Protein AF-A0A9D7MRS5-F1 (afdb_monomer_lite)

Secondary structure (DSSP, 8-state):
-HHHHHHHHHHHHHHHHHHHHHHHHIIIIIHHHHHHHHHHHHHHHHHHHHHHHHHT--HHHHHHHHHHHTT-HHHHHHHHHHHHHS---HHHHHHHHHHHHHHHHHHHHHHHHHHHHHHHHHHHHHH-S-HHHHHHHHHHHTT----TT----S--S------------TTS-----------S---SSS--

Structure (mmCIF, N/CA/C/O backbone):
data_AF-A0A9D7MRS5-F1
#
_entry.id   AF-A0A9D7MRS5-F1
#
loop_
_atom_site.group_PDB
_atom_site.id
_atom_site.type_symbol
_atom_site.label_atom_id
_atom_site.label_alt_id
_atom_site.label_comp_id
_atom_site.label_asym_id
_atom_site.label_entity_id
_atom_site.label_seq_id
_atom_site.pdbx_PDB_ins_code
_atom_site.Cartn_x
_atom_site.Cartn_y
_atom_site.Cartn_z
_atom_site.occupancy
_atom_site.B_iso_or_equiv
_atom_site.auth_seq_id
_atom_site.auth_comp_id
_atom_site.auth_asym_id
_atom_site.auth_atom_id
_atom_site.pdbx_PDB_model_num
ATOM 1 N N . MET A 1 1 ? -5.912 20.196 13.435 1.00 63.03 1 MET A N 1
ATOM 2 C CA . MET A 1 1 ? -5.992 21.029 12.211 1.00 63.03 1 MET A CA 1
ATOM 3 C C . MET A 1 1 ? -4.722 20.954 11.351 1.00 63.03 1 MET A C 1
ATOM 5 O O . MET A 1 1 ? -4.838 20.713 10.159 1.00 63.03 1 MET A O 1
ATOM 9 N N . MET A 1 2 ? -3.518 21.061 11.933 1.00 76.81 2 MET A N 1
ATOM 10 C CA . MET A 1 2 ? -2.248 21.118 11.178 1.00 76.81 2 MET A CA 1
ATOM 11 C C . MET A 1 2 ? -1.945 19.891 10.295 1.00 76.81 2 MET A C 1
ATOM 13 O O . MET A 1 2 ? -1.422 20.045 9.197 1.00 76.81 2 MET A O 1
ATOM 17 N N . LYS A 1 3 ? -2.338 18.682 10.722 1.00 72.50 3 LYS A N 1
ATOM 18 C CA . LYS A 1 3 ? -2.083 17.430 9.980 1.00 72.50 3 LYS A CA 1
ATOM 19 C C . LYS A 1 3 ? -2.710 17.420 8.572 1.00 72.50 3 LYS A C 1
ATOM 21 O O . LYS A 1 3 ? -2.087 16.944 7.633 1.00 72.50 3 LYS A O 1
ATOM 26 N N . TRP A 1 4 ? -3.890 18.024 8.421 1.00 79.56 4 TRP A N 1
ATOM 27 C CA . TRP A 1 4 ? -4.606 18.148 7.144 1.00 79.56 4 TRP A CA 1
ATOM 28 C C . TRP A 1 4 ? -3.956 19.156 6.206 1.00 79.56 4 TRP A C 1
ATOM 30 O O . TRP A 1 4 ? -3.761 18.873 5.033 1.00 79.56 4 TRP A O 1
ATOM 40 N N . ILE A 1 5 ? -3.558 20.310 6.741 1.00 85.75 5 ILE A N 1
ATOM 41 C CA . ILE A 1 5 ? -2.882 21.365 5.978 1.00 85.75 5 ILE A CA 1
ATOM 42 C C . ILE A 1 5 ? -1.531 20.874 5.452 1.00 85.75 5 ILE A C 1
ATOM 44 O O . ILE A 1 5 ? -1.219 21.089 4.285 1.00 85.75 5 ILE A O 1
ATOM 48 N N . LEU A 1 6 ? -0.760 20.159 6.278 1.00 84.44 6 LEU A N 1
ATOM 49 C CA . LEU A 1 6 ? 0.510 19.567 5.856 1.00 84.44 6 LEU A CA 1
ATOM 50 C C . LEU A 1 6 ? 0.313 18.480 4.794 1.00 84.44 6 LEU A C 1
ATOM 52 O O . LEU A 1 6 ? 1.068 18.439 3.827 1.00 84.44 6 LEU A O 1
ATOM 56 N N . PHE A 1 7 ? -0.718 17.642 4.933 1.00 81.62 7 PHE A N 1
ATOM 57 C CA . PHE A 1 7 ? -1.048 16.636 3.925 1.00 81.62 7 PHE A CA 1
ATOM 58 C C . PHE A 1 7 ? -1.472 17.268 2.591 1.00 81.62 7 PHE A C 1
ATOM 60 O O . PHE A 1 7 ? -1.001 16.841 1.539 1.00 81.62 7 PHE A O 1
ATOM 67 N N . TYR A 1 8 ? -2.291 18.324 2.615 1.00 85.12 8 TYR A N 1
ATOM 68 C CA . TYR A 1 8 ? -2.681 19.046 1.402 1.00 85.12 8 TYR A CA 1
ATOM 69 C C . TYR A 1 8 ? -1.510 19.791 0.756 1.00 85.12 8 TYR A C 1
ATOM 71 O O . TYR A 1 8 ? -1.372 19.739 -0.462 1.00 85.12 8 TYR A O 1
ATOM 79 N N . LEU A 1 9 ? -0.633 20.425 1.543 1.00 87.94 9 LEU A N 1
ATOM 80 C CA . LEU A 1 9 ? 0.581 21.065 1.028 1.00 87.94 9 LEU A CA 1
ATOM 81 C C . LEU A 1 9 ? 1.526 20.034 0.392 1.00 87.94 9 LEU A C 1
ATOM 83 O O . LEU A 1 9 ? 2.089 20.284 -0.671 1.00 87.94 9 LEU A O 1
ATOM 87 N N . PHE A 1 10 ? 1.661 18.859 1.010 1.00 85.38 10 PHE A N 1
ATOM 88 C CA . PHE A 1 10 ? 2.422 17.735 0.470 1.00 85.38 10 PHE A CA 1
ATOM 89 C C . PHE A 1 10 ? 1.832 17.221 -0.851 1.00 85.38 10 PHE A C 1
ATOM 91 O O . PHE A 1 10 ? 2.557 17.105 -1.840 1.00 85.38 10 PHE A O 1
ATOM 98 N N . LEU A 1 11 ? 0.518 16.978 -0.899 1.00 86.25 11 LEU A N 1
ATOM 99 C CA . LEU A 1 11 ? -0.174 16.534 -2.110 1.00 86.25 11 LEU A CA 1
ATOM 100 C C . LEU A 1 11 ? -0.056 17.573 -3.239 1.00 86.25 11 LEU A C 1
ATOM 102 O O . LEU A 1 11 ? 0.195 17.217 -4.389 1.00 86.25 11 LEU A O 1
ATOM 106 N N . PHE A 1 12 ? -0.163 18.860 -2.901 1.00 87.50 12 PHE A N 1
ATOM 107 C CA . PHE A 1 12 ? 0.017 19.975 -3.829 1.00 87.50 12 PHE A CA 1
ATOM 108 C C . PHE A 1 12 ? 1.447 20.052 -4.380 1.00 87.50 12 PHE A C 1
ATOM 110 O O . PHE A 1 12 ? 1.638 20.184 -5.590 1.00 87.50 12 PHE A O 1
ATOM 117 N N . ALA A 1 13 ? 2.459 19.914 -3.519 1.00 88.06 13 ALA A N 1
ATOM 118 C CA . ALA A 1 13 ? 3.863 19.925 -3.923 1.00 88.06 13 ALA A CA 1
ATOM 119 C C . ALA A 1 13 ? 4.207 18.758 -4.867 1.00 88.06 13 ALA A C 1
ATOM 121 O O . ALA A 1 13 ? 4.917 18.956 -5.857 1.00 88.06 13 ALA A O 1
ATOM 122 N N . ILE A 1 14 ? 3.673 17.558 -4.605 1.00 85.12 14 ILE A N 1
ATOM 123 C CA . ILE A 1 14 ? 3.803 16.406 -5.511 1.00 85.12 14 ILE A CA 1
ATOM 124 C C . ILE A 1 14 ? 3.110 16.694 -6.845 1.00 85.12 14 ILE A C 1
ATOM 126 O O . ILE A 1 14 ? 3.708 16.478 -7.898 1.00 85.12 14 ILE A O 1
ATOM 130 N N . GLY A 1 15 ? 1.887 17.235 -6.814 1.00 83.56 15 GLY A N 1
ATOM 131 C CA . GLY A 1 15 ? 1.123 17.577 -8.016 1.00 83.56 15 GLY A CA 1
ATOM 132 C C . GLY A 1 15 ? 1.855 18.558 -8.936 1.00 83.56 15 GLY A C 1
ATOM 133 O O . GLY A 1 15 ? 1.909 18.343 -10.145 1.00 83.56 15 GLY A O 1
ATOM 134 N N . PHE A 1 16 ? 2.498 19.584 -8.374 1.00 84.81 16 PHE A N 1
ATOM 135 C CA . PHE A 1 16 ? 3.282 20.547 -9.153 1.00 84.81 16 PHE A CA 1
ATOM 136 C C . PHE A 1 16 ? 4.531 19.928 -9.791 1.00 84.81 16 PHE A C 1
ATOM 138 O O . PHE A 1 16 ? 4.829 20.211 -10.951 1.00 84.81 16 PHE A O 1
ATOM 145 N N . LYS A 1 17 ? 5.257 19.065 -9.065 1.00 80.50 17 LYS A N 1
ATOM 146 C CA . LYS A 1 17 ? 6.454 18.397 -9.603 1.00 80.50 17 LYS A CA 1
ATOM 147 C C . LYS A 1 17 ? 6.124 17.354 -10.664 1.00 80.50 17 LYS A C 1
ATOM 149 O O . LYS A 1 17 ? 6.841 17.248 -11.654 1.00 80.50 17 LYS A O 1
ATOM 154 N N . CYS A 1 18 ? 5.044 16.603 -10.478 1.00 77.56 18 CYS A N 1
ATOM 155 C CA . CYS A 1 18 ? 4.626 15.573 -11.422 1.00 77.56 18 CYS A CA 1
ATOM 156 C C . CYS A 1 18 ? 3.833 16.134 -12.615 1.00 77.56 18 CYS A C 1
ATOM 158 O O . CYS A 1 18 ? 3.748 15.458 -13.634 1.00 77.56 18 CYS A O 1
ATOM 160 N N . GLY A 1 19 ? 3.291 17.355 -12.530 1.00 78.50 19 GLY A N 1
ATOM 161 C CA . GLY A 1 19 ? 2.403 17.966 -13.530 1.00 78.50 19 GLY A CA 1
ATOM 162 C C . GLY A 1 19 ? 2.899 17.927 -14.985 1.00 78.50 19 GLY A C 1
ATOM 163 O O . GLY A 1 19 ? 2.257 17.283 -15.817 1.00 78.50 19 GLY A O 1
ATOM 164 N N . PRO A 1 20 ? 4.030 18.568 -15.335 1.00 80.94 20 PRO A N 1
ATOM 165 C CA . PRO A 1 20 ? 4.489 18.627 -16.727 1.00 80.94 20 PRO A CA 1
ATOM 166 C C . PRO A 1 20 ? 4.868 17.247 -17.289 1.00 80.94 20 PRO A C 1
ATOM 168 O O . PRO A 1 20 ? 4.598 16.954 -18.453 1.00 80.94 20 PRO A O 1
ATOM 171 N N . GLN A 1 21 ? 5.427 16.368 -16.454 1.00 76.50 21 GLN A N 1
ATOM 172 C CA . GLN A 1 21 ? 5.839 15.019 -16.846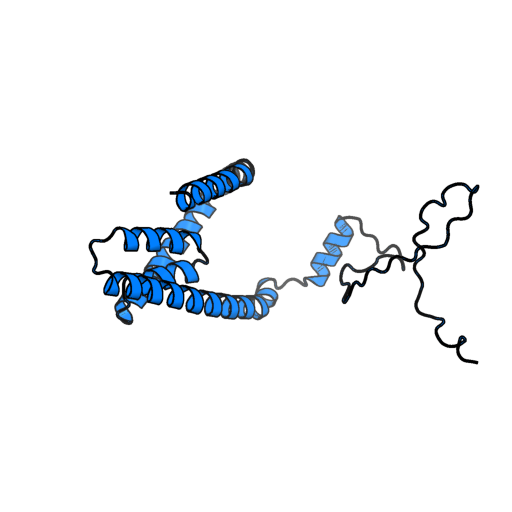 1.00 76.50 21 GLN A CA 1
ATOM 173 C C . GLN A 1 21 ? 4.635 14.072 -17.006 1.00 76.50 21 GLN A C 1
ATOM 175 O O . GLN A 1 21 ? 4.607 13.251 -17.922 1.00 76.50 21 GLN A O 1
ATOM 180 N N . PHE A 1 22 ? 3.597 14.248 -16.182 1.00 76.44 22 PHE A N 1
ATOM 181 C CA . PHE A 1 22 ? 2.315 13.556 -16.297 1.00 76.44 22 PHE A CA 1
ATOM 182 C C . PHE A 1 22 ? 1.566 13.949 -17.574 1.00 76.44 22 PHE A C 1
ATOM 184 O O . PHE A 1 22 ? 1.137 13.072 -18.316 1.00 76.44 22 PHE A O 1
ATOM 191 N N . VAL A 1 23 ? 1.447 15.249 -17.876 1.00 78.69 23 VAL A N 1
ATOM 192 C CA . VAL A 1 23 ? 0.747 15.733 -19.083 1.00 78.69 23 VAL A CA 1
ATOM 193 C C . VAL A 1 23 ? 1.458 15.273 -20.358 1.00 78.69 23 VAL A C 1
ATOM 195 O O . VAL A 1 23 ? 0.806 14.862 -21.319 1.00 78.69 23 VAL A O 1
ATOM 198 N N . HIS A 1 24 ? 2.793 15.281 -20.358 1.00 78.56 24 HIS A N 1
ATOM 199 C CA . HIS A 1 24 ? 3.578 14.747 -21.466 1.00 78.56 24 HIS A CA 1
ATOM 200 C C . HIS A 1 24 ? 3.354 13.234 -21.655 1.00 78.56 24 HIS A C 1
ATOM 202 O O . HIS A 1 24 ? 3.107 12.782 -22.774 1.00 78.56 24 HIS A O 1
ATOM 208 N N . GLY A 1 25 ? 3.349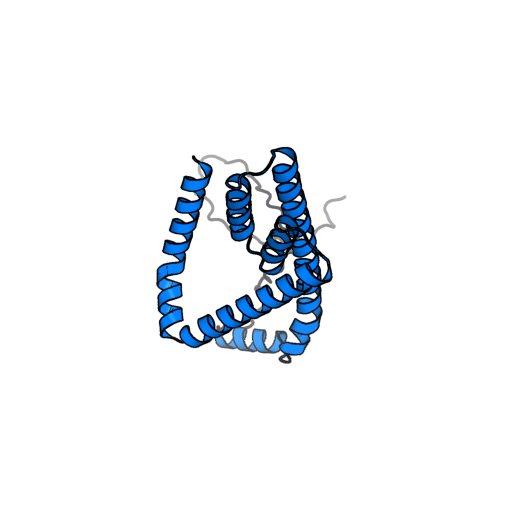 12.457 -20.564 1.00 75.19 25 GLY A N 1
ATOM 209 C CA . GLY A 1 25 ? 3.033 11.023 -20.593 1.00 75.19 25 GLY A CA 1
ATOM 210 C C . GLY A 1 25 ? 1.597 10.729 -21.044 1.00 75.19 25 GLY A C 1
ATOM 211 O O . GLY A 1 25 ? 1.363 9.791 -21.811 1.00 75.19 25 GLY A O 1
ATOM 212 N N . LEU A 1 26 ? 0.642 11.582 -20.652 1.00 76.50 26 LEU A N 1
ATOM 213 C CA . LEU A 1 26 ? -0.763 11.47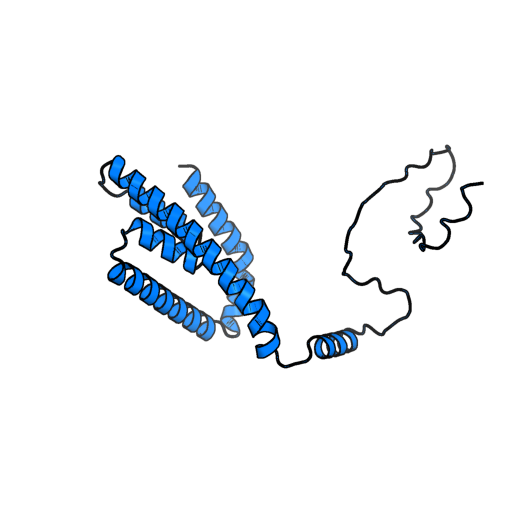3 -21.038 1.00 76.50 26 LEU A CA 1
ATOM 214 C C . LEU A 1 26 ? -0.953 11.586 -22.557 1.00 76.50 26 LEU A C 1
ATOM 216 O O . LEU A 1 26 ? -1.721 10.819 -23.134 1.00 76.50 26 LEU A O 1
ATOM 220 N N . ARG A 1 27 ? -0.203 12.493 -23.201 1.00 74.06 27 ARG A N 1
ATOM 221 C CA . ARG A 1 27 ? -0.262 12.755 -24.650 1.00 74.06 27 ARG A CA 1
ATOM 222 C C . ARG A 1 27 ? 0.357 11.657 -25.517 1.00 74.06 27 ARG A C 1
ATOM 224 O O . ARG A 1 27 ? -0.028 11.543 -26.674 1.00 74.06 27 ARG A O 1
ATOM 231 N N . SER A 1 28 ? 1.323 10.903 -24.990 1.00 72.00 28 SER A N 1
ATOM 232 C CA . SER A 1 28 ? 2.091 9.914 -25.762 1.00 72.00 28 SER A CA 1
ATOM 233 C C . SER A 1 28 ? 1.463 8.514 -25.730 1.00 72.00 28 SER A C 1
ATOM 235 O O . SER A 1 28 ? 1.375 7.855 -26.761 1.00 72.00 28 SER A O 1
ATOM 237 N N . SER A 1 29 ? 0.986 8.048 -24.567 1.00 72.56 29 SER A N 1
ATOM 238 C CA . SER A 1 29 ? 0.343 6.722 -24.412 1.00 72.56 29 SER A CA 1
ATOM 239 C C . SER A 1 29 ? -0.506 6.588 -23.133 1.00 72.56 29 SER A C 1
ATOM 241 O O . SER A 1 29 ? -0.852 5.483 -22.711 1.00 72.56 29 SER A O 1
ATOM 243 N N . GLY A 1 30 ? -0.863 7.695 -22.474 1.00 75.81 30 GLY A N 1
ATOM 244 C CA . GLY A 1 30 ? -1.412 7.623 -21.118 1.00 75.81 30 GLY A CA 1
ATOM 245 C C . GLY A 1 30 ? -2.829 7.068 -21.008 1.00 75.81 30 GLY A C 1
ATOM 246 O O . GLY A 1 30 ? -3.168 6.541 -19.956 1.00 75.81 30 GLY A O 1
ATOM 247 N N . ALA A 1 31 ? -3.648 7.115 -22.064 1.00 79.94 31 ALA A N 1
ATOM 248 C CA . ALA A 1 31 ? -5.010 6.573 -22.013 1.00 79.94 31 ALA A CA 1
ATOM 249 C C . ALA A 1 31 ? -5.021 5.058 -21.724 1.00 79.94 31 ALA A C 1
ATOM 251 O O . ALA A 1 31 ? -5.746 4.598 -20.842 1.00 79.94 31 ALA A O 1
ATOM 252 N N . VAL A 1 32 ? -4.160 4.292 -22.404 1.00 83.94 32 VAL A N 1
ATOM 253 C CA . VAL A 1 32 ? -4.018 2.843 -22.176 1.00 83.94 32 VAL A CA 1
ATOM 254 C C . VAL A 1 32 ? -3.401 2.569 -20.802 1.00 83.94 32 VAL A C 1
ATOM 256 O O . VAL A 1 32 ? -3.846 1.670 -20.092 1.00 83.94 32 VAL A O 1
ATOM 259 N N . GLN A 1 33 ? -2.425 3.376 -20.380 1.00 83.88 33 GLN A N 1
ATOM 260 C CA . GLN A 1 33 ? -1.751 3.201 -19.092 1.00 83.88 33 GLN A CA 1
ATOM 261 C C . GLN A 1 33 ? -2.653 3.510 -17.888 1.00 83.88 33 GLN A C 1
ATOM 263 O O . GLN A 1 33 ? -2.620 2.795 -16.883 1.00 83.88 33 GLN A O 1
ATOM 268 N N . ILE A 1 34 ? -3.504 4.533 -17.997 1.00 86.56 34 ILE A N 1
ATOM 269 C CA . ILE A 1 34 ? -4.549 4.822 -17.010 1.00 86.56 34 ILE A CA 1
ATOM 270 C C . ILE A 1 34 ? -5.571 3.690 -16.995 1.00 86.56 34 ILE A C 1
ATOM 272 O O . ILE A 1 34 ? -5.895 3.201 -15.917 1.00 86.56 34 ILE A O 1
ATOM 276 N N . GLY A 1 35 ? -6.028 3.227 -18.164 1.00 87.88 35 GLY A N 1
ATOM 277 C CA . GLY A 1 35 ? -6.957 2.099 -18.261 1.00 87.88 35 GLY A CA 1
ATOM 278 C C . GLY A 1 35 ? -6.431 0.849 -17.551 1.00 87.88 35 GLY A C 1
ATOM 279 O O . GLY A 1 35 ? -7.123 0.280 -16.709 1.00 87.88 35 GLY A O 1
ATOM 280 N N . LEU A 1 36 ? -5.174 0.475 -17.804 1.00 88.94 36 LEU A N 1
ATOM 281 C CA . LEU A 1 36 ? -4.530 -0.665 -17.147 1.00 88.94 36 LEU A CA 1
ATOM 282 C C . LEU A 1 36 ? -4.414 -0.469 -15.630 1.00 88.94 36 LEU A C 1
ATOM 284 O O . LEU A 1 36 ? -4.645 -1.404 -14.868 1.00 88.94 36 LEU A O 1
ATOM 288 N N . THR A 1 37 ? -4.091 0.748 -15.189 1.00 88.94 37 THR A N 1
ATOM 289 C CA . THR A 1 37 ? -3.969 1.074 -13.763 1.00 88.94 37 THR A CA 1
ATOM 290 C C . THR A 1 37 ? -5.319 0.964 -13.061 1.00 88.94 37 THR A C 1
ATOM 292 O O . THR A 1 37 ? -5.394 0.392 -11.977 1.00 88.94 37 THR A O 1
ATOM 295 N N . VAL A 1 38 ? -6.397 1.451 -13.682 1.00 90.88 38 VAL A N 1
ATOM 296 C CA . VAL A 1 38 ? -7.757 1.316 -13.144 1.00 90.88 38 VAL A CA 1
ATOM 297 C C . VAL A 1 38 ? -8.152 -0.156 -13.052 1.00 90.88 38 VAL A C 1
ATOM 299 O O . VAL A 1 38 ? -8.631 -0.584 -12.007 1.00 90.88 38 VAL A O 1
ATOM 302 N N . VAL A 1 39 ? -7.898 -0.952 -14.096 1.00 92.81 39 VAL A N 1
ATOM 303 C CA . VAL A 1 39 ? -8.173 -2.398 -14.073 1.00 92.81 39 VAL A CA 1
ATOM 304 C C . VAL A 1 39 ? -7.386 -3.083 -12.956 1.00 92.81 39 VAL A C 1
ATOM 306 O O . VAL A 1 39 ? -7.973 -3.824 -12.172 1.00 92.81 39 VAL A O 1
ATOM 309 N N . PHE A 1 40 ? -6.088 -2.799 -12.823 1.00 91.94 40 PHE A N 1
ATOM 310 C CA . PHE A 1 40 ? -5.263 -3.333 -11.738 1.00 91.94 40 PHE A CA 1
ATOM 311 C C . PHE A 1 40 ? -5.822 -2.961 -10.363 1.00 91.94 40 PHE A C 1
ATOM 313 O O . PHE A 1 40 ? -5.922 -3.815 -9.487 1.00 91.94 40 PHE A O 1
ATOM 320 N N . PHE A 1 41 ? -6.242 -1.709 -10.185 1.00 91.06 41 PHE A N 1
ATOM 321 C CA . PHE A 1 41 ? -6.809 -1.228 -8.931 1.00 91.06 41 PHE A CA 1
ATOM 322 C C . PHE A 1 41 ? -8.125 -1.933 -8.588 1.00 91.06 41 PHE A C 1
ATOM 324 O O . PHE A 1 41 ? -8.326 -2.339 -7.447 1.00 91.06 41 PHE A O 1
ATOM 331 N N . VAL A 1 42 ? -9.000 -2.133 -9.579 1.00 92.94 42 VAL A N 1
ATOM 332 C CA . VAL A 1 42 ? -10.264 -2.867 -9.418 1.00 92.94 42 VAL A CA 1
ATOM 333 C C . VAL A 1 42 ? -10.006 -4.332 -9.080 1.00 92.94 42 VAL A C 1
ATOM 335 O O . VAL A 1 42 ? -10.638 -4.862 -8.171 1.00 92.94 42 VAL A O 1
ATOM 338 N N . VAL A 1 43 ? -9.059 -4.984 -9.759 1.00 93.44 43 VAL A N 1
ATOM 339 C CA . VAL A 1 43 ? -8.684 -6.377 -9.472 1.00 93.44 43 VAL A CA 1
ATOM 340 C C . VAL A 1 43 ? -8.089 -6.494 -8.070 1.00 93.44 43 VAL A C 1
ATOM 342 O O . VAL A 1 43 ? -8.503 -7.361 -7.307 1.00 93.44 43 VAL A O 1
ATOM 345 N N . ALA A 1 44 ? -7.174 -5.601 -7.693 1.00 89.75 44 ALA A N 1
ATOM 346 C CA . ALA A 1 44 ? -6.592 -5.576 -6.356 1.00 89.75 44 ALA A CA 1
ATOM 347 C C . ALA A 1 44 ? -7.668 -5.363 -5.280 1.00 89.75 44 ALA A C 1
ATOM 349 O O . ALA A 1 44 ? -7.692 -6.085 -4.284 1.00 89.75 44 ALA A O 1
ATOM 350 N N . LEU A 1 45 ? -8.600 -4.430 -5.501 1.00 90.25 45 LEU A N 1
ATOM 351 C CA . LEU A 1 45 ? -9.727 -4.200 -4.601 1.00 90.25 45 LEU A CA 1
ATOM 352 C C . LEU A 1 45 ? -10.627 -5.436 -4.500 1.00 90.25 45 LEU A C 1
ATOM 354 O O . LEU A 1 45 ? -11.001 -5.817 -3.396 1.00 90.25 45 LEU A O 1
ATOM 358 N N . ALA A 1 46 ? -10.940 -6.087 -5.622 1.00 91.62 46 ALA A N 1
ATOM 359 C CA . ALA A 1 46 ? -11.750 -7.300 -5.647 1.00 91.62 46 ALA A CA 1
ATOM 360 C C . ALA A 1 46 ? -11.080 -8.451 -4.884 1.00 91.62 46 ALA A C 1
ATOM 362 O O . ALA A 1 46 ? -11.742 -9.133 -4.107 1.00 91.62 46 ALA A O 1
ATOM 363 N N . VAL A 1 47 ? -9.767 -8.639 -5.048 1.00 90.75 47 VAL A N 1
ATOM 364 C CA . VAL A 1 47 ? -8.996 -9.654 -4.315 1.00 90.75 47 VAL A CA 1
ATOM 365 C C . VAL A 1 47 ? -8.999 -9.361 -2.817 1.00 90.75 47 VAL A C 1
ATOM 367 O O . VAL A 1 47 ? -9.286 -10.252 -2.023 1.00 90.75 47 VAL A O 1
ATOM 370 N N . VAL A 1 48 ? -8.732 -8.116 -2.414 1.00 89.38 48 VAL A N 1
ATOM 371 C CA . VAL A 1 48 ? -8.753 -7.734 -0.994 1.00 89.38 48 VAL A CA 1
ATOM 372 C C . VAL A 1 48 ? -10.153 -7.884 -0.406 1.00 89.38 48 VAL A C 1
ATOM 374 O O . VAL A 1 48 ? -10.289 -8.384 0.707 1.00 89.38 48 VAL A O 1
ATOM 377 N N . TYR A 1 49 ? -11.193 -7.513 -1.152 1.00 87.75 49 TYR A N 1
ATOM 378 C CA . TYR A 1 49 ? -12.581 -7.682 -0.737 1.00 87.75 49 TYR A CA 1
ATOM 379 C C . TYR A 1 49 ? -12.949 -9.161 -0.570 1.00 87.75 49 TYR A C 1
ATOM 381 O O . TYR A 1 49 ? -13.505 -9.538 0.458 1.00 87.75 49 TYR A O 1
ATOM 389 N N . LEU A 1 50 ? -12.579 -10.018 -1.526 1.00 89.06 50 LEU A N 1
ATOM 390 C CA . LEU A 1 50 ? -12.773 -11.465 -1.423 1.00 89.06 50 LEU A CA 1
ATOM 391 C C . LEU A 1 50 ? -12.052 -12.040 -0.204 1.00 89.06 50 LEU A C 1
ATOM 393 O O . LEU A 1 50 ? -12.654 -12.792 0.556 1.00 89.06 50 LEU A O 1
ATOM 397 N N . CYS A 1 51 ? -10.799 -11.649 0.031 1.00 85.69 51 CYS A N 1
ATOM 398 C CA . CYS A 1 51 ? -10.068 -12.041 1.234 1.00 85.69 51 CYS A CA 1
ATOM 399 C C . CYS A 1 51 ? -10.776 -11.553 2.505 1.00 85.69 51 CYS A C 1
ATOM 401 O O . CYS A 1 51 ? -10.930 -12.321 3.448 1.00 85.69 51 CYS A O 1
ATOM 403 N N . ALA A 1 52 ? -11.257 -10.311 2.536 1.00 85.88 52 ALA A N 1
ATOM 404 C CA . ALA A 1 52 ? -11.963 -9.777 3.695 1.00 85.88 52 ALA A CA 1
ATOM 405 C C . ALA A 1 52 ? -13.254 -10.553 3.997 1.00 85.88 52 ALA A C 1
ATOM 407 O O . ALA A 1 52 ? -13.523 -10.848 5.158 1.00 85.88 52 ALA A O 1
ATOM 408 N N . VAL A 1 53 ? -14.012 -10.938 2.967 1.00 84.69 53 VAL A N 1
ATOM 409 C CA . VAL A 1 53 ? -15.239 -11.733 3.122 1.00 84.69 53 VAL A CA 1
ATOM 410 C C . VAL A 1 53 ? -14.928 -13.174 3.537 1.00 84.69 53 VAL A C 1
ATOM 412 O O . VAL A 1 53 ? -15.578 -13.694 4.438 1.00 84.69 53 VAL A O 1
ATOM 415 N N . LEU A 1 54 ? -13.926 -13.815 2.926 1.00 86.19 54 LEU A N 1
ATOM 416 C CA . LEU A 1 54 ? -13.556 -15.205 3.226 1.00 86.19 54 LEU A CA 1
ATOM 417 C C . LEU A 1 54 ? -12.979 -15.376 4.637 1.00 86.19 54 LEU A C 1
ATOM 419 O O . LEU A 1 54 ? -13.255 -16.380 5.289 1.00 86.19 54 LEU A O 1
ATOM 423 N N . PHE A 1 55 ? -12.187 -14.410 5.106 1.00 84.38 55 PHE A N 1
ATOM 424 C CA . PHE A 1 55 ? -11.554 -14.447 6.428 1.00 84.38 55 PHE A CA 1
ATOM 425 C C . PHE A 1 55 ? -12.347 -13.702 7.514 1.00 84.38 55 PHE A C 1
ATOM 427 O O . PHE A 1 55 ? -11.951 -13.734 8.677 1.00 84.38 55 PHE A O 1
ATOM 434 N N . GLY A 1 56 ? -13.460 -13.047 7.163 1.00 82.69 56 GLY A N 1
ATOM 435 C CA . GLY A 1 56 ? -14.294 -12.299 8.108 1.00 82.69 56 GLY A CA 1
ATOM 436 C C . GLY A 1 56 ? -13.586 -11.088 8.728 1.00 82.69 56 GLY A C 1
ATOM 437 O O . GLY A 1 56 ? -13.744 -10.830 9.920 1.00 82.69 56 GLY A O 1
ATOM 438 N N . PHE A 1 57 ? -12.770 -10.368 7.953 1.00 84.88 57 PHE A N 1
ATOM 439 C CA . PHE A 1 57 ? -11.988 -9.240 8.464 1.00 84.88 57 PHE A CA 1
ATOM 440 C C . PHE A 1 57 ? -12.847 -8.019 8.807 1.00 84.88 57 PHE A C 1
ATOM 442 O O . PHE A 1 57 ? -13.787 -7.671 8.092 1.00 84.88 57 PHE A O 1
ATOM 449 N N . ASP A 1 58 ? -12.466 -7.325 9.884 1.00 84.81 58 ASP A N 1
ATOM 450 C CA . ASP A 1 58 ? -13.056 -6.039 10.250 1.00 84.81 58 ASP A CA 1
ATOM 451 C C . ASP A 1 58 ? -12.672 -4.934 9.245 1.00 84.81 58 ASP A C 1
ATOM 453 O O . ASP A 1 58 ? -11.679 -5.038 8.515 1.00 84.81 58 ASP A O 1
ATOM 457 N N . ALA A 1 59 ? -13.455 -3.851 9.214 1.00 82.50 59 ALA A N 1
ATOM 458 C CA . ALA A 1 59 ? -13.260 -2.745 8.274 1.00 82.50 59 ALA A CA 1
ATOM 459 C C . ALA A 1 59 ? -11.869 -2.083 8.379 1.00 82.50 59 ALA A C 1
ATOM 461 O O . ALA A 1 59 ? -11.310 -1.659 7.367 1.00 82.50 59 ALA A O 1
ATOM 462 N N . GLY A 1 60 ? -11.290 -2.023 9.579 1.00 84.56 60 GLY A N 1
ATOM 463 C CA . GLY A 1 60 ? -9.933 -1.551 9.836 1.00 84.56 60 GLY A CA 1
ATOM 464 C C . GLY A 1 60 ? -8.876 -2.501 9.278 1.00 84.56 60 GLY A C 1
ATOM 465 O O . GLY A 1 60 ? -8.011 -2.064 8.520 1.00 84.56 60 GLY A O 1
ATOM 466 N N . THR A 1 61 ? -8.969 -3.802 9.567 1.00 87.81 61 THR A N 1
ATOM 467 C CA . THR A 1 61 ? -8.055 -4.815 9.000 1.00 87.81 61 THR A CA 1
ATOM 468 C C . THR A 1 61 ? -8.092 -4.814 7.468 1.00 87.81 61 THR A C 1
ATOM 470 O O . THR A 1 61 ? -7.041 -4.802 6.825 1.00 87.81 61 THR A O 1
ATOM 473 N N . GLY A 1 62 ? -9.286 -4.752 6.868 1.00 89.06 62 GLY A N 1
ATOM 474 C CA . GLY A 1 62 ? -9.457 -4.685 5.413 1.00 89.06 62 GLY A CA 1
ATOM 475 C C . GLY A 1 62 ? -8.849 -3.422 4.795 1.00 89.06 62 GLY A C 1
ATOM 476 O O . GLY A 1 62 ? -8.132 -3.507 3.796 1.00 89.06 62 GLY A O 1
ATOM 477 N N . ALA A 1 63 ? -9.062 -2.255 5.414 1.00 89.25 63 ALA A N 1
ATOM 478 C CA . ALA A 1 63 ? -8.461 -0.996 4.969 1.00 89.25 63 ALA A CA 1
ATOM 479 C C . ALA A 1 63 ? -6.927 -1.010 5.081 1.00 89.25 63 ALA A C 1
ATOM 481 O O . ALA A 1 63 ? -6.235 -0.529 4.181 1.00 89.25 63 ALA A O 1
ATOM 482 N N . GLY A 1 64 ? -6.391 -1.592 6.158 1.00 89.19 64 GLY A N 1
ATOM 483 C CA . GLY A 1 64 ? -4.953 -1.770 6.358 1.00 89.19 64 GLY A CA 1
ATOM 484 C C . GLY A 1 64 ? -4.328 -2.706 5.324 1.00 89.19 64 GLY A C 1
ATOM 485 O O . GLY A 1 64 ? -3.305 -2.369 4.729 1.00 89.19 64 GLY A O 1
ATOM 486 N N . LEU A 1 65 ? -4.982 -3.838 5.051 1.00 91.38 65 LEU A N 1
ATOM 487 C CA . LEU A 1 65 ? -4.566 -4.807 4.036 1.00 91.38 65 LEU A CA 1
ATOM 488 C C . LEU A 1 65 ? -4.564 -4.191 2.631 1.00 91.38 65 LEU A C 1
ATOM 490 O O . LEU A 1 65 ? -3.600 -4.360 1.890 1.00 91.38 65 LEU A O 1
ATOM 494 N N . PHE A 1 66 ? -5.609 -3.440 2.279 1.00 91.62 66 PHE A N 1
ATOM 495 C CA . PHE A 1 66 ? -5.691 -2.728 1.004 1.00 91.62 66 PHE A CA 1
ATOM 496 C C . PHE A 1 66 ? -4.569 -1.695 0.848 1.00 91.62 66 PHE A C 1
ATOM 498 O O . PHE A 1 66 ? -3.870 -1.672 -0.167 1.00 91.62 66 PHE A O 1
ATOM 505 N N . ALA A 1 67 ? -4.367 -0.861 1.874 1.00 91.44 67 ALA A N 1
ATOM 506 C CA . ALA A 1 67 ? -3.336 0.170 1.864 1.00 91.44 67 ALA A CA 1
ATOM 507 C C . ALA A 1 67 ? -1.924 -0.428 1.764 1.00 91.44 67 ALA A C 1
ATOM 509 O O . ALA A 1 67 ? -1.087 0.116 1.043 1.00 91.44 67 ALA A O 1
ATOM 510 N N . GLY A 1 68 ? -1.653 -1.544 2.447 1.00 88.62 68 GLY A N 1
ATOM 511 C CA . GLY A 1 68 ? -0.356 -2.217 2.384 1.00 88.62 68 GLY A CA 1
ATOM 512 C C . GLY A 1 68 ? -0.134 -2.965 1.069 1.00 88.62 68 GLY A C 1
ATOM 513 O O . GLY A 1 68 ? 0.932 -2.825 0.473 1.00 88.62 68 GLY A O 1
ATOM 514 N N . ALA A 1 69 ? -1.153 -3.656 0.545 1.00 89.00 69 ALA A N 1
ATOM 515 C CA . ALA A 1 69 ? -1.080 -4.352 -0.743 1.00 89.00 69 ALA A CA 1
ATOM 516 C C . ALA A 1 69 ? -0.785 -3.399 -1.913 1.00 89.00 69 ALA A C 1
ATOM 518 O O . ALA A 1 69 ? -0.017 -3.731 -2.812 1.00 89.00 69 ALA A O 1
ATOM 519 N N . LEU A 1 70 ? -1.351 -2.191 -1.880 1.00 89.94 70 LEU A N 1
ATOM 520 C CA . LEU A 1 70 ? -1.097 -1.150 -2.879 1.00 89.94 70 LEU A CA 1
ATOM 521 C C . LEU A 1 70 ? 0.084 -0.236 -2.529 1.00 89.94 70 LEU A C 1
ATOM 523 O O . LEU A 1 70 ? 0.360 0.706 -3.268 1.00 89.94 70 LEU A O 1
ATOM 527 N N . THR A 1 71 ? 0.775 -0.478 -1.408 1.00 89.38 71 THR A N 1
ATOM 528 C CA . THR A 1 71 ? 1.863 0.384 -0.904 1.00 89.38 71 THR A CA 1
ATOM 529 C C . THR A 1 71 ? 1.440 1.866 -0.797 1.00 89.38 71 THR A C 1
ATOM 531 O O . THR A 1 71 ? 2.232 2.797 -0.931 1.00 89.38 71 THR A O 1
ATOM 534 N N . ALA A 1 72 ? 0.154 2.109 -0.537 1.00 87.06 72 ALA A N 1
ATOM 535 C CA . ALA A 1 72 ? -0.464 3.427 -0.514 1.00 87.06 72 ALA A CA 1
ATOM 536 C C . ALA A 1 72 ? -0.658 3.903 0.933 1.00 87.06 72 ALA A C 1
ATOM 538 O O . ALA A 1 72 ? -1.766 3.900 1.469 1.00 87.06 72 ALA A O 1
ATOM 539 N N . SER A 1 73 ? 0.419 4.364 1.576 1.00 87.25 73 SER A N 1
ATOM 540 C CA . SER A 1 73 ? 0.374 4.880 2.959 1.00 87.25 73 SER A CA 1
ATOM 541 C C . SER A 1 73 ? -0.577 6.076 3.133 1.00 87.25 73 SER A C 1
ATOM 543 O O . SER A 1 73 ? -1.163 6.258 4.199 1.00 87.25 73 SER A O 1
ATOM 545 N N . ALA A 1 74 ? -0.809 6.855 2.071 1.00 85.62 74 ALA A N 1
ATOM 546 C CA . ALA A 1 74 ? -1.815 7.915 2.060 1.00 85.62 74 ALA A CA 1
ATOM 547 C C . ALA A 1 74 ? -3.245 7.374 2.258 1.00 85.62 74 ALA A C 1
ATOM 549 O O . ALA A 1 74 ? -4.035 7.993 2.970 1.00 85.62 74 ALA A O 1
ATOM 550 N N . ALA A 1 75 ? -3.568 6.203 1.693 1.00 86.25 75 ALA A N 1
ATOM 551 C CA . ALA A 1 75 ? -4.878 5.573 1.860 1.00 86.25 75 ALA A CA 1
ATOM 552 C C . ALA A 1 75 ? -5.124 5.157 3.320 1.00 86.25 75 ALA A C 1
ATOM 554 O O . ALA A 1 75 ? -6.234 5.327 3.823 1.00 86.25 75 ALA A O 1
ATOM 555 N N . LEU A 1 76 ? -4.077 4.713 4.030 1.00 89.88 76 LEU A N 1
ATOM 556 C CA . LEU A 1 76 ? -4.130 4.426 5.467 1.00 89.88 76 LEU A CA 1
ATOM 557 C C . LEU A 1 76 ? -4.502 5.681 6.279 1.00 89.88 76 LEU A C 1
ATOM 559 O O . LEU A 1 76 ? -5.347 5.631 7.168 1.00 89.88 76 LEU A O 1
ATOM 563 N N . GLY A 1 77 ? -3.909 6.831 5.945 1.00 88.06 77 GLY A N 1
ATOM 564 C CA . GLY A 1 77 ? -4.215 8.105 6.602 1.00 88.06 77 GLY A CA 1
ATOM 565 C C . GLY A 1 77 ? -5.660 8.566 6.385 1.00 88.06 77 GLY A C 1
ATOM 566 O O . GLY A 1 77 ? -6.301 9.033 7.326 1.00 88.06 77 GLY A O 1
ATOM 567 N N . VAL A 1 78 ? -6.185 8.394 5.167 1.00 88.38 78 VAL A N 1
ATOM 568 C CA . VAL A 1 78 ? -7.578 8.732 4.829 1.00 88.38 78 VAL A CA 1
ATOM 569 C C . VAL A 1 78 ? -8.557 7.810 5.550 1.00 88.38 78 VAL A C 1
ATOM 571 O O . VAL A 1 78 ? -9.494 8.290 6.183 1.00 88.38 78 VAL A O 1
ATOM 574 N N . ALA A 1 79 ? -8.334 6.496 5.517 1.00 89.31 79 ALA A N 1
ATOM 575 C CA . ALA A 1 79 ? -9.213 5.554 6.200 1.00 89.31 79 ALA A CA 1
ATOM 576 C C . ALA A 1 79 ? -9.187 5.742 7.732 1.00 89.31 79 ALA A C 1
ATOM 578 O O . ALA A 1 79 ? -10.239 5.681 8.363 1.00 89.31 79 ALA A O 1
ATOM 579 N N . GLY A 1 80 ? -8.042 6.096 8.328 1.00 89.69 80 GLY A N 1
ATOM 580 C CA . GLY A 1 80 ? -7.967 6.414 9.757 1.00 89.69 80 GLY A CA 1
ATOM 581 C C . GLY A 1 80 ? -8.749 7.675 10.151 1.00 89.69 80 GLY A C 1
ATOM 582 O O . GLY A 1 80 ? -9.330 7.748 11.236 1.00 89.69 80 GLY A O 1
ATOM 583 N N . ASP A 1 81 ? -8.827 8.667 9.262 1.00 88.69 81 ASP A N 1
ATOM 584 C CA . ASP A 1 81 ? -9.687 9.836 9.468 1.00 88.69 81 ASP A CA 1
ATOM 585 C C . ASP A 1 81 ? -11.174 9.504 9.349 1.00 88.69 81 ASP A C 1
ATOM 587 O O . ASP A 1 81 ? -11.973 9.985 10.152 1.00 88.69 81 ASP A O 1
ATOM 591 N N . LEU A 1 82 ? -11.552 8.634 8.409 1.00 89.00 82 LEU A N 1
ATOM 592 C CA . LEU A 1 82 ? -12.930 8.150 8.308 1.00 89.00 82 LEU A CA 1
ATOM 593 C C . LEU A 1 82 ? -13.347 7.409 9.584 1.00 89.00 82 LEU A C 1
ATOM 595 O O . LEU A 1 82 ? -14.407 7.698 10.135 1.00 89.00 82 LEU A O 1
ATOM 599 N N . VAL A 1 83 ? -12.485 6.535 10.115 1.00 89.00 83 VAL A N 1
ATOM 600 C CA . VAL A 1 83 ? -12.713 5.836 11.393 1.00 89.00 83 VAL A CA 1
ATOM 601 C C . VAL A 1 83 ? -12.849 6.807 12.566 1.00 89.00 83 VAL A C 1
ATOM 603 O O . VAL A 1 83 ? -13.701 6.623 13.436 1.00 89.00 83 VAL A O 1
ATOM 606 N N . SER A 1 84 ? -12.076 7.894 12.565 1.00 86.44 84 SER A N 1
ATOM 607 C CA . SER A 1 84 ? -12.160 8.934 13.597 1.00 86.44 84 SER A CA 1
ATOM 608 C C . SER A 1 84 ? -13.483 9.712 13.560 1.00 86.44 84 SER A C 1
ATOM 610 O O . SER A 1 84 ? -13.911 10.232 14.587 1.00 86.44 84 SER A O 1
ATOM 612 N N . LYS A 1 85 ? -14.144 9.780 12.397 1.00 86.75 85 LYS A N 1
ATOM 613 C CA . LYS A 1 85 ? -15.417 10.492 12.186 1.00 86.75 85 LYS A CA 1
ATOM 614 C C . LYS A 1 85 ? -16.660 9.618 12.373 1.00 86.75 85 LYS A C 1
ATOM 616 O O . LYS A 1 85 ? -17.764 10.155 12.422 1.00 86.75 85 LYS A O 1
ATOM 621 N N . MET A 1 86 ? -16.510 8.296 12.476 1.00 86.38 86 MET A N 1
ATOM 622 C CA . MET A 1 86 ? -17.637 7.394 12.721 1.00 86.38 86 MET A CA 1
ATOM 623 C C . MET A 1 86 ? -18.145 7.505 14.175 1.00 86.38 86 MET A C 1
ATOM 625 O O . MET A 1 86 ? -17.328 7.663 15.095 1.00 86.38 86 MET A O 1
ATOM 629 N N . PRO A 1 87 ? -19.472 7.394 14.406 1.00 84.75 87 PRO A N 1
ATOM 630 C CA . PRO A 1 87 ? -20.086 7.430 15.736 1.00 84.75 87 PRO A CA 1
ATOM 631 C C . PRO A 1 87 ? -19.872 6.096 16.473 1.00 84.75 87 PRO A C 1
ATOM 633 O O . PRO A 1 87 ? -20.810 5.349 16.727 1.00 84.75 87 PRO A O 1
ATOM 636 N N . LEU A 1 88 ? -18.611 5.783 16.767 1.00 85.56 88 LEU A N 1
ATOM 637 C CA . LEU A 1 88 ? -18.169 4.579 17.470 1.00 85.56 88 LEU A CA 1
ATOM 638 C C . LEU A 1 88 ? -17.740 4.911 18.899 1.00 85.56 88 LEU A C 1
ATOM 640 O O . LEU A 1 88 ? -17.303 6.035 19.186 1.00 85.56 88 LEU A O 1
ATOM 644 N N . THR A 1 89 ? -17.805 3.908 19.772 1.00 90.38 89 THR A N 1
ATOM 645 C CA . THR A 1 89 ? -17.240 3.985 21.122 1.00 90.38 89 THR A CA 1
ATOM 646 C C . THR A 1 89 ? -15.717 4.126 21.033 1.00 90.38 89 THR A C 1
ATOM 648 O O . THR A 1 89 ? -15.092 3.582 20.121 1.00 90.38 89 THR A O 1
ATOM 651 N N . GLU A 1 90 ? -15.082 4.821 21.982 1.00 86.06 90 GLU A N 1
ATOM 652 C CA . GLU A 1 90 ? -13.623 5.040 21.947 1.00 86.06 90 GLU A CA 1
ATOM 653 C C . GLU A 1 90 ? -12.830 3.721 21.928 1.00 86.06 90 GLU A C 1
ATOM 655 O O . GLU A 1 90 ? -11.857 3.587 21.187 1.00 86.06 90 GLU A O 1
ATOM 660 N N . ALA A 1 91 ? -13.306 2.707 22.659 1.00 86.25 91 ALA A N 1
ATOM 661 C CA . ALA A 1 91 ? -12.701 1.376 22.675 1.00 86.25 91 ALA A CA 1
ATOM 662 C C . ALA A 1 91 ? -12.744 0.683 21.298 1.00 86.25 91 ALA A C 1
ATOM 664 O O . ALA A 1 91 ? -11.752 0.100 20.861 1.00 86.25 91 ALA A O 1
ATOM 665 N N . GLU A 1 92 ? -13.869 0.780 20.585 1.00 86.62 92 GLU A N 1
ATOM 666 C CA . GLU A 1 92 ? -14.050 0.179 19.255 1.00 86.62 92 GLU A CA 1
ATOM 667 C C . GLU A 1 92 ? -13.221 0.911 18.198 1.00 86.62 92 GLU A C 1
ATOM 669 O O . GLU A 1 92 ? -12.589 0.285 17.345 1.00 86.62 92 GLU A O 1
ATOM 674 N N . ARG A 1 93 ? -13.161 2.246 18.290 1.00 90.31 93 ARG A N 1
ATOM 675 C CA . ARG A 1 93 ? -12.329 3.086 17.422 1.00 90.31 93 ARG A CA 1
ATOM 676 C C . ARG A 1 93 ? -10.856 2.712 17.546 1.00 90.31 93 ARG A C 1
ATOM 678 O O . ARG A 1 93 ? -10.178 2.532 16.535 1.00 90.31 93 ARG A O 1
ATOM 685 N N . GLN A 1 94 ? -10.358 2.590 18.773 1.00 89.19 94 GLN A N 1
ATOM 686 C CA . GLN A 1 94 ? -8.955 2.276 19.015 1.00 89.19 94 GLN A CA 1
ATOM 687 C C . GLN A 1 94 ? -8.601 0.857 18.552 1.00 89.19 94 GLN A C 1
ATOM 689 O O . GLN A 1 94 ? -7.526 0.652 17.986 1.00 89.19 94 GLN A O 1
ATOM 694 N N . LEU A 1 95 ? -9.525 -0.095 18.711 1.00 89.62 95 LEU A N 1
ATOM 695 C CA . LEU A 1 95 ? -9.375 -1.450 18.187 1.00 89.62 95 LEU A CA 1
ATOM 696 C C . LEU A 1 95 ? -9.270 -1.449 16.654 1.00 89.62 95 LEU A C 1
ATOM 698 O O . LEU A 1 95 ? -8.319 -2.016 16.118 1.00 89.62 95 LEU A O 1
ATOM 702 N N . LEU A 1 96 ? -10.164 -0.745 15.951 1.00 89.69 96 LEU A N 1
ATOM 703 C CA . LEU A 1 96 ? -10.118 -0.627 14.487 1.00 89.69 96 LEU A CA 1
ATOM 704 C C . LEU A 1 96 ? -8.806 -0.001 13.996 1.00 89.69 96 LEU A C 1
ATOM 706 O O . LEU A 1 96 ? -8.190 -0.504 13.059 1.00 89.69 96 LEU A O 1
ATOM 710 N N . MET A 1 97 ? -8.353 1.077 14.640 1.00 90.56 97 MET A N 1
ATOM 711 C CA . MET A 1 97 ? -7.107 1.766 14.276 1.00 90.56 97 MET A CA 1
ATOM 712 C C . MET A 1 97 ? -5.865 0.896 14.528 1.00 90.56 97 MET A C 1
ATOM 714 O O . MET A 1 97 ? -4.919 0.910 13.731 1.00 90.56 97 MET A O 1
ATOM 718 N N . SER A 1 98 ? -5.870 0.122 15.616 1.00 92.12 98 SER A N 1
ATOM 719 C CA . SER A 1 98 ? -4.809 -0.836 15.944 1.00 92.12 98 SER A CA 1
ATOM 720 C C . SER A 1 98 ? -4.737 -1.961 14.909 1.00 92.12 98 SER A C 1
ATOM 722 O O . SER A 1 98 ? -3.684 -2.189 14.306 1.00 92.12 98 SER A O 1
ATOM 724 N N . ASN A 1 99 ? -5.875 -2.602 14.628 1.00 91.75 99 ASN A N 1
ATOM 725 C CA . ASN A 1 99 ? -5.987 -3.676 13.643 1.00 91.75 99 ASN A CA 1
ATOM 726 C C . ASN A 1 99 ? -5.561 -3.213 12.246 1.00 91.75 99 ASN A C 1
ATOM 728 O O . ASN A 1 99 ? -4.782 -3.883 11.570 1.00 91.75 99 ASN A O 1
ATOM 732 N N . MET A 1 100 ? -5.994 -2.018 11.849 1.00 92.25 100 MET A N 1
ATOM 733 C CA . MET A 1 100 ? -5.630 -1.389 10.584 1.00 92.25 100 MET A CA 1
ATOM 734 C C . MET A 1 100 ? -4.120 -1.171 10.438 1.00 92.25 100 MET A C 1
ATOM 736 O O . MET A 1 100 ? -3.543 -1.477 9.393 1.00 92.25 100 MET A O 1
ATOM 740 N N . THR A 1 101 ? -3.461 -0.677 11.487 1.00 91.44 101 THR A N 1
ATOM 741 C CA . THR A 1 101 ? -2.008 -0.439 11.472 1.00 91.44 101 THR A CA 1
ATOM 742 C C . THR A 1 101 ? -1.229 -1.755 11.440 1.00 91.44 101 THR A C 1
ATOM 744 O O . THR A 1 101 ? -0.255 -1.881 10.697 1.00 91.44 101 THR A O 1
ATOM 747 N N . SER A 1 102 ? -1.683 -2.757 12.197 1.00 92.12 102 SER A N 1
ATOM 748 C CA . SER A 1 102 ? -1.087 -4.096 12.208 1.00 92.12 102 SER A CA 1
ATOM 749 C C . SER A 1 102 ? -1.190 -4.777 10.837 1.00 92.12 102 SER A C 1
ATOM 751 O O . SER A 1 102 ? -0.192 -5.258 10.297 1.00 92.12 102 SER A O 1
ATOM 753 N N . ALA A 1 103 ? -2.373 -4.733 10.216 1.00 92.19 103 ALA A N 1
ATOM 754 C CA . ALA A 1 103 ? -2.614 -5.296 8.890 1.00 92.19 103 ALA A CA 1
ATOM 755 C C . ALA A 1 103 ? -1.785 -4.601 7.799 1.00 92.19 103 ALA A C 1
ATOM 757 O O . ALA A 1 103 ? -1.232 -5.268 6.920 1.00 92.19 103 ALA A O 1
ATOM 758 N N . PHE A 1 104 ? -1.644 -3.274 7.874 1.00 93.12 104 PHE A N 1
ATOM 759 C CA . PHE A 1 104 ? -0.768 -2.513 6.983 1.00 93.12 104 PHE A CA 1
ATOM 760 C C . PHE A 1 104 ? 0.691 -2.958 7.103 1.00 93.12 104 PHE A C 1
ATOM 762 O O . PHE A 1 104 ? 1.331 -3.239 6.092 1.00 93.12 104 PHE A O 1
ATOM 769 N N . ALA A 1 105 ? 1.209 -3.071 8.330 1.00 93.50 105 ALA A N 1
ATOM 770 C CA . ALA A 1 105 ? 2.585 -3.497 8.555 1.00 93.50 105 ALA A CA 1
ATOM 771 C C . ALA A 1 105 ? 2.823 -4.914 8.010 1.00 93.50 105 ALA A C 1
ATOM 773 O O . ALA A 1 105 ? 3.749 -5.124 7.227 1.00 93.50 105 ALA A O 1
ATOM 774 N N . ALA A 1 106 ? 1.960 -5.870 8.365 1.00 92.06 106 ALA A N 1
ATOM 775 C CA . ALA A 1 106 ? 2.089 -7.260 7.934 1.00 92.06 106 ALA A CA 1
ATOM 776 C C . ALA A 1 106 ? 2.047 -7.398 6.403 1.00 92.06 106 ALA A C 1
ATOM 778 O O . ALA A 1 106 ? 2.925 -8.026 5.809 1.00 92.06 106 ALA A O 1
ATOM 779 N N . SER A 1 107 ? 1.062 -6.774 5.753 1.00 91.56 107 SER A N 1
ATOM 780 C CA . SER A 1 107 ? 0.901 -6.853 4.297 1.00 91.56 107 SER A CA 1
ATOM 781 C C . SER A 1 107 ? 2.020 -6.145 3.537 1.00 91.56 107 SER A C 1
ATOM 783 O O . SER A 1 107 ? 2.480 -6.671 2.525 1.00 91.56 107 SER A O 1
ATOM 785 N N . TYR A 1 108 ? 2.523 -5.016 4.045 1.00 91.56 108 TYR A N 1
ATOM 786 C CA . TYR A 1 108 ? 3.666 -4.329 3.451 1.00 91.56 108 TYR A CA 1
ATOM 787 C C . TYR A 1 108 ? 4.943 -5.178 3.525 1.00 91.56 108 TYR A C 1
ATOM 789 O O . TYR A 1 108 ? 5.612 -5.360 2.510 1.00 91.56 108 TYR A O 1
ATOM 797 N N . PHE A 1 109 ? 5.264 -5.758 4.689 1.00 92.44 109 PHE A N 1
ATOM 798 C CA . PHE A 1 109 ? 6.445 -6.619 4.832 1.00 92.44 109 PHE A CA 1
ATOM 799 C C . PHE A 1 109 ? 6.375 -7.847 3.927 1.00 92.44 109 PHE A C 1
ATOM 801 O O . PHE A 1 109 ? 7.330 -8.139 3.206 1.00 92.44 109 PHE A O 1
ATOM 808 N N . ILE A 1 110 ? 5.236 -8.541 3.929 1.00 91.25 110 ILE A N 1
ATOM 809 C CA . ILE A 1 110 ? 5.010 -9.696 3.056 1.00 91.25 110 ILE A CA 1
ATOM 810 C C . ILE A 1 110 ? 5.134 -9.271 1.588 1.00 91.25 110 ILE A C 1
ATOM 812 O O . ILE A 1 110 ? 5.822 -9.935 0.815 1.00 91.25 110 ILE A O 1
ATOM 816 N N . GLY A 1 111 ? 4.545 -8.132 1.217 1.00 88.81 111 GLY A N 1
ATOM 817 C CA . GLY A 1 111 ? 4.629 -7.567 -0.125 1.00 88.81 111 GLY A CA 1
ATOM 818 C C . GLY A 1 111 ? 6.066 -7.295 -0.565 1.00 88.81 111 GLY A C 1
ATOM 819 O O . GLY A 1 111 ? 6.458 -7.716 -1.653 1.00 88.81 111 GLY A O 1
ATOM 820 N N . VAL A 1 112 ? 6.883 -6.666 0.284 1.00 89.62 112 VAL A N 1
ATOM 821 C CA . VAL A 1 112 ? 8.301 -6.393 -0.005 1.00 89.62 112 VAL A CA 1
ATOM 822 C C . VAL A 1 112 ? 9.091 -7.688 -0.163 1.00 89.62 112 VAL A C 1
ATOM 824 O O . VAL A 1 112 ? 9.858 -7.805 -1.116 1.00 89.62 112 VAL A O 1
ATOM 827 N N . ILE A 1 113 ? 8.898 -8.674 0.715 1.00 91.69 113 ILE A N 1
ATOM 828 C CA . ILE A 1 113 ? 9.610 -9.958 0.645 1.00 91.69 113 ILE A CA 1
ATOM 829 C C . ILE A 1 113 ? 9.248 -10.700 -0.643 1.00 91.69 113 ILE A C 1
ATOM 831 O O . ILE A 1 113 ? 10.140 -11.099 -1.394 1.00 91.69 113 ILE A O 1
ATOM 835 N N . ILE A 1 114 ? 7.949 -10.842 -0.926 1.00 89.50 114 ILE A N 1
ATOM 836 C CA . ILE A 1 114 ? 7.461 -11.532 -2.123 1.00 89.50 114 ILE A CA 1
ATOM 837 C C . ILE A 1 114 ? 7.945 -10.811 -3.376 1.00 89.50 114 ILE A C 1
ATOM 839 O O . ILE A 1 114 ? 8.472 -11.458 -4.275 1.00 89.50 114 ILE A O 1
ATOM 843 N N . THR A 1 115 ? 7.827 -9.483 -3.427 1.00 87.12 115 THR A N 1
ATOM 844 C CA . THR A 1 115 ? 8.240 -8.694 -4.596 1.00 87.12 115 THR A CA 1
ATOM 845 C C . THR A 1 115 ? 9.748 -8.754 -4.795 1.00 87.12 115 THR A C 1
ATOM 847 O O . THR A 1 115 ? 10.202 -8.943 -5.917 1.00 87.12 115 THR A O 1
ATOM 850 N N . THR A 1 116 ? 10.541 -8.663 -3.726 1.00 88.56 116 THR A N 1
ATOM 851 C CA . THR A 1 116 ? 12.008 -8.759 -3.807 1.00 88.56 116 THR A CA 1
ATOM 852 C C . THR A 1 116 ? 12.438 -10.137 -4.299 1.00 88.56 116 THR A C 1
ATOM 854 O O . THR A 1 116 ? 13.283 -10.246 -5.190 1.00 88.56 116 THR A O 1
ATOM 857 N N . TRP A 1 117 ? 11.833 -11.199 -3.765 1.00 88.75 117 TRP A N 1
ATOM 858 C CA . TRP A 1 117 ? 12.091 -12.567 -4.206 1.00 88.75 117 TRP A CA 1
ATOM 859 C C . TRP A 1 117 ? 11.666 -12.784 -5.664 1.00 88.75 117 TRP A C 1
ATOM 861 O O . TRP A 1 117 ? 12.435 -13.315 -6.468 1.00 88.75 117 TRP A O 1
ATOM 871 N N . PHE A 1 118 ? 10.472 -12.313 -6.026 1.00 87.12 118 PHE A N 1
ATOM 872 C CA . PHE A 1 118 ? 9.927 -12.385 -7.376 1.00 87.12 118 PHE A CA 1
ATOM 873 C C . PHE A 1 118 ? 10.814 -11.640 -8.367 1.00 87.12 118 PHE A C 1
ATOM 875 O O . PHE A 1 118 ? 11.166 -12.194 -9.400 1.00 87.12 118 PHE A O 1
ATOM 882 N N . LEU A 1 119 ? 11.251 -10.423 -8.048 1.00 84.38 119 LEU A N 1
ATOM 883 C CA . LEU A 1 119 ? 12.106 -9.637 -8.931 1.00 84.38 119 LEU A CA 1
ATOM 884 C C . LEU A 1 119 ? 13.499 -10.264 -9.067 1.00 84.38 119 LEU A C 1
ATOM 886 O O . LEU A 1 119 ? 14.036 -10.320 -10.169 1.00 84.38 119 LEU A O 1
ATOM 890 N N . SER A 1 120 ? 14.045 -10.826 -7.986 1.00 80.81 120 SER A N 1
ATOM 891 C CA . SER A 1 120 ?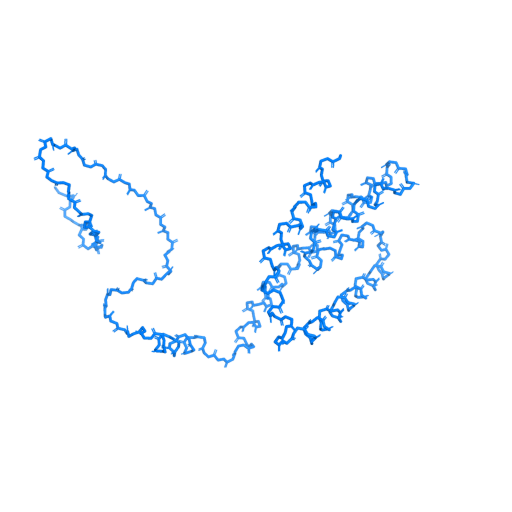 15.341 -11.521 -8.015 1.00 80.81 120 SER A CA 1
ATOM 892 C C . SER A 1 120 ? 15.310 -12.794 -8.865 1.00 80.81 120 SER A C 1
ATOM 894 O O . SER A 1 120 ? 16.320 -13.168 -9.455 1.00 80.81 120 SER A O 1
ATOM 896 N N . ARG A 1 121 ? 14.158 -13.475 -8.944 1.00 78.88 121 ARG A N 1
ATOM 897 C CA . ARG A 1 121 ? 14.031 -14.757 -9.652 1.00 78.88 121 ARG A CA 1
ATOM 898 C C . ARG A 1 121 ? 13.429 -14.631 -11.048 1.00 78.88 121 ARG A C 1
ATOM 900 O O . ARG A 1 121 ? 13.883 -15.306 -11.965 1.00 78.88 121 ARG A O 1
ATOM 907 N N . MET A 1 122 ? 12.432 -13.770 -11.224 1.00 71.81 122 MET A N 1
ATOM 908 C CA . MET A 1 122 ? 11.760 -13.531 -12.502 1.00 71.81 122 MET A CA 1
ATOM 909 C C . MET A 1 122 ? 12.355 -12.374 -13.293 1.00 71.81 122 MET A C 1
ATOM 911 O O . MET A 1 122 ? 12.328 -12.441 -14.516 1.00 71.81 122 MET A O 1
ATOM 915 N N . GLY A 1 123 ? 12.955 -11.372 -12.645 1.00 68.88 123 GLY A N 1
ATOM 916 C CA . GLY A 1 123 ? 13.684 -10.295 -13.325 1.00 68.88 123 GLY A CA 1
ATOM 917 C C . GLY A 1 123 ? 14.713 -10.802 -14.347 1.00 68.88 123 GLY A C 1
ATOM 918 O O . GLY A 1 123 ? 14.609 -10.435 -15.516 1.00 68.88 123 GLY A O 1
ATOM 919 N N . PRO A 1 124 ? 15.647 -11.706 -13.987 1.00 66.00 124 PRO A N 1
ATOM 920 C CA . PRO A 1 124 ? 16.621 -12.225 -14.952 1.00 66.00 124 PRO A CA 1
ATOM 921 C C . PRO A 1 124 ? 15.996 -13.135 -16.024 1.00 66.00 124 PRO A C 1
ATOM 923 O O . PRO A 1 124 ? 16.494 -13.207 -17.145 1.00 66.00 124 PRO A O 1
ATOM 926 N N . VAL A 1 125 ? 14.888 -13.817 -15.712 1.00 66.25 125 VAL A N 1
ATOM 927 C CA . VAL A 1 125 ? 14.218 -14.750 -16.636 1.00 66.25 125 VAL A CA 1
ATOM 928 C C . VAL A 1 125 ? 13.363 -14.014 -17.671 1.00 66.25 125 VAL A C 1
ATOM 930 O O . VAL A 1 125 ? 13.319 -14.434 -18.826 1.00 66.25 125 VAL A O 1
ATOM 933 N N . ILE A 1 126 ? 12.698 -12.923 -17.276 1.00 63.72 126 ILE A N 1
ATOM 934 C CA . ILE A 1 126 ? 11.848 -12.124 -18.167 1.00 63.72 126 ILE A CA 1
ATOM 935 C C . ILE A 1 126 ? 12.686 -11.247 -19.090 1.00 63.72 126 ILE A C 1
ATOM 937 O O . ILE A 1 126 ? 12.302 -11.031 -20.235 1.00 63.72 126 ILE A O 1
ATOM 941 N N . MET A 1 127 ? 13.840 -10.775 -18.601 1.00 58.78 127 MET A N 1
ATOM 942 C CA . MET A 1 127 ? 14.695 -9.890 -19.375 1.00 58.78 127 MET A CA 1
ATOM 943 C C . MET A 1 127 ? 15.376 -10.639 -20.516 1.00 58.78 127 MET A C 1
ATOM 945 O O . MET A 1 127 ? 15.578 -10.000 -21.534 1.00 58.78 127 MET A O 1
ATOM 949 N N . ARG A 1 128 ? 15.659 -11.956 -20.374 1.00 57.81 128 ARG A N 1
ATOM 950 C CA . ARG A 1 128 ? 16.113 -12.955 -21.390 1.00 57.81 128 ARG A CA 1
ATOM 951 C C . ARG A 1 128 ? 17.149 -12.501 -22.440 1.00 57.81 128 ARG A C 1
ATOM 953 O O . ARG A 1 128 ? 17.499 -13.262 -23.335 1.00 57.81 128 ARG A O 1
ATOM 960 N N . SER A 1 129 ? 17.668 -11.303 -22.269 1.00 56.09 129 SER A N 1
ATOM 961 C CA . SER A 1 129 ? 18.713 -10.607 -22.970 1.00 56.09 129 SER A CA 1
ATOM 962 C C . SER A 1 129 ? 19.847 -10.491 -21.974 1.00 56.09 129 SER A C 1
ATOM 964 O O . SER A 1 129 ? 19.642 -10.294 -20.768 1.00 56.09 129 SER A O 1
ATOM 966 N N . LYS A 1 130 ? 21.061 -10.709 -22.457 1.00 58.94 130 LYS A N 1
ATOM 967 C CA . LYS A 1 130 ? 22.251 -10.625 -21.630 1.00 58.94 130 LYS A CA 1
ATOM 968 C C . LYS A 1 130 ? 22.383 -9.165 -21.211 1.00 58.94 130 LYS A C 1
ATOM 970 O O . LYS A 1 130 ? 22.885 -8.355 -21.972 1.00 58.94 130 LYS A O 1
ATOM 975 N N . ILE A 1 131 ? 21.973 -8.855 -19.985 1.00 63.53 131 ILE A N 1
ATOM 976 C CA . ILE A 1 131 ? 22.079 -7.523 -19.363 1.00 63.53 131 ILE A CA 1
ATOM 977 C C . ILE A 1 131 ? 23.494 -6.949 -19.556 1.00 63.53 131 ILE A C 1
ATOM 979 O O . ILE A 1 131 ? 23.672 -5.766 -19.806 1.00 63.53 131 ILE A O 1
ATOM 983 N N . VAL A 1 132 ? 24.504 -7.822 -19.516 1.00 62.66 132 VAL A N 1
ATOM 984 C CA . VAL A 1 132 ? 25.915 -7.498 -19.764 1.00 62.66 132 VAL A CA 1
ATOM 985 C C . VAL A 1 132 ? 26.191 -7.086 -21.218 1.00 62.66 132 VAL A C 1
ATOM 987 O O . VAL A 1 132 ? 27.024 -6.222 -21.461 1.00 62.66 132 VAL A O 1
ATOM 990 N N . GLU A 1 133 ? 25.521 -7.708 -22.183 1.00 63.69 133 GLU A N 1
ATOM 991 C CA . GLU A 1 133 ? 25.681 -7.447 -23.617 1.00 63.69 133 GLU A CA 1
ATOM 992 C C . GLU A 1 133 ? 24.906 -6.183 -24.020 1.00 63.69 133 GLU A C 1
ATOM 994 O O . GLU A 1 133 ? 25.495 -5.340 -24.684 1.00 63.69 133 GLU A O 1
ATOM 999 N N . ASP A 1 134 ? 23.690 -5.976 -23.493 1.00 66.44 134 ASP A N 1
ATOM 1000 C CA . ASP A 1 134 ? 22.913 -4.739 -23.678 1.00 66.44 134 ASP A CA 1
ATOM 1001 C C . ASP A 1 134 ? 23.611 -3.522 -23.049 1.00 66.44 134 ASP A C 1
ATOM 1003 O O . ASP A 1 134 ? 23.709 -2.469 -23.685 1.00 66.44 134 ASP A O 1
ATOM 1007 N N . CYS A 1 135 ? 24.166 -3.667 -21.835 1.00 63.72 135 CYS A N 1
ATOM 1008 C CA . CYS A 1 135 ? 25.008 -2.638 -21.218 1.00 63.72 135 CYS A CA 1
ATOM 1009 C C . CYS A 1 135 ? 26.255 -2.347 -22.059 1.00 63.72 135 CYS A C 1
ATOM 1011 O O . CYS A 1 135 ? 26.608 -1.182 -22.210 1.00 63.72 135 CYS A O 1
ATOM 1013 N N . ARG A 1 136 ? 26.889 -3.369 -22.651 1.00 62.56 136 ARG A N 1
ATOM 1014 C CA . ARG A 1 136 ? 28.068 -3.192 -23.509 1.00 62.56 136 ARG A CA 1
ATOM 1015 C C . ARG A 1 136 ? 27.711 -2.485 -24.820 1.00 62.56 136 ARG A C 1
ATOM 1017 O O . ARG A 1 136 ? 28.439 -1.589 -25.233 1.00 62.56 136 ARG A O 1
ATOM 1024 N N . SER A 1 137 ? 26.591 -2.814 -25.465 1.00 65.62 137 SER A N 1
ATOM 1025 C CA . SER A 1 137 ? 26.117 -2.077 -26.648 1.00 65.62 137 SER A CA 1
ATOM 1026 C C . SER A 1 137 ? 25.728 -0.634 -26.321 1.00 65.62 137 SER A C 1
ATOM 1028 O O . SER A 1 137 ? 26.078 0.257 -27.087 1.00 65.62 137 SER A O 1
ATOM 1030 N N . LEU A 1 138 ? 25.117 -0.380 -25.157 1.00 66.12 138 LEU A N 1
ATOM 1031 C CA . LEU A 1 138 ? 24.830 0.976 -24.673 1.00 66.12 138 LEU A CA 1
ATOM 1032 C C . LEU A 1 138 ? 26.104 1.764 -24.348 1.00 66.12 138 LEU A C 1
ATOM 1034 O O . LEU A 1 138 ? 26.184 2.943 -24.668 1.00 66.12 138 LEU A O 1
ATOM 1038 N N . GLU A 1 139 ? 27.119 1.135 -23.753 1.00 63.19 139 GLU A N 1
ATOM 1039 C CA . GLU A 1 139 ? 28.446 1.739 -23.569 1.00 63.19 139 GLU A CA 1
ATOM 1040 C C . GLU A 1 139 ? 29.054 2.125 -24.922 1.00 63.19 139 GLU A C 1
ATOM 1042 O O . GLU A 1 139 ? 29.593 3.220 -25.069 1.00 63.19 139 GLU A O 1
ATOM 1047 N N . THR A 1 140 ? 28.884 1.277 -25.939 1.00 65.12 140 THR A N 1
ATOM 1048 C CA . THR A 1 140 ? 29.389 1.548 -27.290 1.00 65.12 140 THR A CA 1
ATOM 1049 C C . THR A 1 140 ? 28.618 2.687 -27.979 1.00 65.12 140 THR A C 1
ATOM 1051 O O . THR A 1 140 ? 29.241 3.564 -28.575 1.00 65.12 140 THR A O 1
ATOM 1054 N N . GLU A 1 141 ? 27.283 2.729 -27.864 1.00 65.38 141 GLU A N 1
ATOM 1055 C CA . GLU A 1 141 ? 26.429 3.804 -28.406 1.00 65.38 141 GLU A CA 1
ATOM 1056 C C . GLU A 1 141 ? 26.620 5.144 -27.686 1.00 65.38 141 GLU A C 1
ATOM 1058 O O . GLU A 1 141 ? 26.611 6.196 -28.323 1.00 65.38 141 GLU A O 1
ATOM 1063 N N . MET A 1 142 ? 26.845 5.126 -26.369 1.00 63.75 142 MET A N 1
ATOM 1064 C CA . MET A 1 142 ? 27.168 6.324 -25.586 1.00 63.75 142 MET A CA 1
ATOM 1065 C C . MET A 1 142 ? 28.628 6.777 -25.763 1.00 63.75 142 MET A C 1
ATOM 1067 O O . MET A 1 142 ? 29.055 7.734 -25.116 1.00 63.75 142 MET A O 1
ATOM 1071 N N . GLY A 1 143 ? 29.403 6.119 -26.634 1.00 47.72 143 GLY A N 1
ATOM 1072 C CA . GLY A 1 143 ? 30.786 6.490 -26.934 1.00 47.72 143 GLY A CA 1
ATOM 1073 C C . GLY A 1 143 ? 31.773 6.192 -25.802 1.00 47.72 143 GLY A C 1
ATOM 1074 O O . GLY A 1 143 ? 32.880 6.733 -25.799 1.00 47.72 143 GLY A O 1
ATOM 1075 N N . VAL A 1 144 ? 31.408 5.324 -24.854 1.00 53.88 144 VAL A N 1
ATOM 1076 C CA . VAL A 1 144 ? 32.318 4.765 -23.850 1.00 53.88 144 VAL A CA 1
ATOM 1077 C C . VAL A 1 144 ? 33.185 3.718 -24.547 1.00 53.88 144 VAL A C 1
ATOM 1079 O O . VAL A 1 144 ? 32.993 2.510 -24.439 1.00 53.88 144 VAL A O 1
ATOM 1082 N N . MET A 1 145 ? 34.157 4.196 -25.320 1.00 43.31 145 MET A N 1
ATOM 1083 C CA . MET A 1 145 ? 35.294 3.374 -25.710 1.00 43.31 145 MET A CA 1
ATOM 1084 C C . MET A 1 145 ? 35.977 2.906 -24.422 1.00 43.31 145 MET A C 1
ATOM 1086 O O . MET A 1 145 ? 36.126 3.685 -23.479 1.00 43.31 145 MET A O 1
ATOM 1090 N N . ALA A 1 146 ? 36.414 1.649 -24.379 1.00 50.44 146 ALA A N 1
ATOM 1091 C CA . ALA A 1 146 ? 37.345 1.183 -23.363 1.00 50.44 146 ALA A CA 1
ATOM 1092 C C . ALA A 1 146 ? 38.666 1.958 -23.520 1.00 50.44 146 ALA A C 1
ATOM 1094 O O . ALA A 1 146 ? 39.591 1.512 -24.193 1.00 50.44 146 ALA A O 1
ATOM 1095 N N . ILE A 1 147 ? 38.733 3.161 -22.955 1.00 42.97 147 ILE A N 1
ATOM 1096 C CA . ILE A 1 147 ? 39.954 3.953 -22.878 1.00 42.97 147 ILE A CA 1
ATOM 1097 C C . ILE A 1 147 ? 40.604 3.543 -21.556 1.00 42.97 147 ILE A C 1
ATOM 1099 O O . ILE A 1 147 ? 40.005 3.666 -20.488 1.00 42.97 147 ILE A O 1
ATOM 1103 N N . GLY A 1 148 ? 41.758 2.888 -21.695 1.00 40.66 148 GLY A N 1
ATOM 1104 C CA . GLY A 1 148 ? 42.329 1.941 -20.743 1.00 40.66 148 GLY A CA 1
ATOM 1105 C C . GLY A 1 148 ? 42.589 2.443 -19.328 1.00 40.66 148 GLY A C 1
ATOM 1106 O O . GLY A 1 148 ? 42.631 3.637 -19.087 1.00 40.66 148 GLY A O 1
ATOM 1107 N N . GLU A 1 149 ? 42.770 1.477 -18.417 1.00 44.16 149 GLU A N 1
ATOM 1108 C CA . GLU A 1 149 ? 43.262 1.568 -17.023 1.00 44.16 149 GLU A CA 1
ATOM 1109 C C . GLU A 1 149 ? 42.704 2.674 -16.092 1.00 44.16 149 GLU A C 1
ATOM 1111 O O . GLU A 1 149 ? 43.023 2.680 -14.903 1.00 44.16 149 GLU A O 1
ATOM 1116 N N . GLU A 1 150 ? 41.826 3.556 -16.568 1.00 45.06 150 GLU A N 1
ATOM 1117 C CA . GLU A 1 150 ? 41.418 4.795 -15.904 1.00 45.06 150 GLU A CA 1
ATOM 1118 C C . GLU A 1 150 ? 39.899 5.032 -15.995 1.00 45.06 150 GLU A C 1
ATOM 1120 O O . GLU A 1 150 ? 39.411 6.159 -15.982 1.00 45.06 150 GLU A O 1
ATOM 1125 N N . GLN A 1 151 ? 39.113 3.953 -16.031 1.00 38.72 151 GLN A N 1
ATOM 1126 C CA . GLN A 1 151 ? 37.689 4.005 -15.704 1.00 38.72 151 GLN A CA 1
ATOM 1127 C C . GLN A 1 151 ? 37.443 3.303 -14.374 1.00 38.72 151 GLN A C 1
ATOM 1129 O O . GLN A 1 151 ? 37.556 2.085 -14.239 1.00 38.72 151 GLN A O 1
ATOM 1134 N N . VAL A 1 152 ? 37.117 4.095 -13.353 1.00 46.25 152 VAL A N 1
ATOM 1135 C CA . VAL A 1 152 ? 36.755 3.563 -12.042 1.00 46.25 152 VAL A CA 1
ATOM 1136 C C . VAL A 1 152 ? 35.291 3.141 -12.084 1.00 46.25 152 VAL A C 1
ATOM 1138 O O . VAL A 1 152 ? 34.401 3.984 -12.162 1.00 46.25 152 VAL A O 1
ATOM 1141 N N . SER A 1 153 ? 35.063 1.831 -11.999 1.00 45.19 153 SER A N 1
ATOM 1142 C CA . SER A 1 153 ? 33.749 1.222 -11.778 1.00 45.19 153 SER A CA 1
ATOM 1143 C C . SER A 1 153 ? 32.963 1.953 -10.678 1.00 45.19 153 SER A C 1
ATOM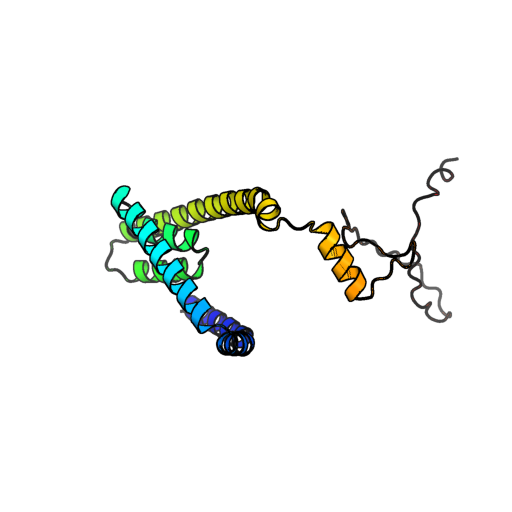 1145 O O . SER A 1 153 ? 33.496 2.245 -9.602 1.00 45.19 153 SER A O 1
ATOM 1147 N N . ALA A 1 154 ? 31.676 2.218 -10.926 1.00 46.81 154 ALA A N 1
ATOM 1148 C CA . ALA A 1 154 ? 30.762 2.828 -9.955 1.00 46.81 154 ALA A CA 1
ATOM 1149 C C . ALA A 1 154 ? 30.470 1.920 -8.740 1.00 46.81 154 ALA A C 1
ATOM 1151 O O . ALA A 1 154 ? 29.861 2.363 -7.765 1.00 46.81 154 ALA A O 1
ATOM 1152 N N . TYR A 1 155 ? 30.936 0.667 -8.754 1.00 42.78 155 TYR A N 1
ATOM 1153 C CA . TYR A 1 155 ? 30.860 -0.232 -7.609 1.00 42.78 155 TYR A CA 1
ATOM 1154 C C . TYR A 1 155 ? 31.994 0.076 -6.616 1.00 42.78 155 TYR A C 1
ATOM 1156 O O . TYR A 1 155 ? 33.091 -0.475 -6.700 1.00 42.78 155 TYR A O 1
ATOM 1164 N N . ARG A 1 156 ? 31.750 0.976 -5.654 1.00 50.75 156 ARG A N 1
ATOM 1165 C CA . ARG A 1 156 ? 32.664 1.208 -4.520 1.00 50.75 156 ARG A CA 1
ATOM 1166 C C . ARG A 1 156 ? 32.104 0.561 -3.263 1.00 50.75 156 ARG A C 1
ATOM 1168 O O . ARG A 1 156 ? 31.132 1.050 -2.702 1.00 50.75 156 ARG A O 1
ATOM 1175 N N . ALA A 1 157 ? 32.745 -0.519 -2.818 1.00 50.78 157 ALA A N 1
ATOM 1176 C CA . ALA A 1 157 ? 32.272 -1.310 -1.685 1.00 50.78 157 ALA A CA 1
ATOM 1177 C C . ALA A 1 157 ? 32.244 -0.520 -0.362 1.00 50.78 157 ALA A C 1
ATOM 1179 O O . ALA A 1 157 ? 31.339 -0.731 0.435 1.00 50.78 157 ALA A O 1
ATOM 1180 N N . ILE A 1 158 ? 33.189 0.399 -0.122 1.00 49.44 158 ILE A N 1
ATOM 1181 C CA . ILE A 1 158 ? 33.232 1.259 1.075 1.00 49.44 158 ILE A CA 1
ATOM 1182 C C . ILE A 1 158 ? 33.944 2.574 0.713 1.00 49.44 158 ILE A C 1
ATOM 1184 O O . ILE A 1 158 ? 35.007 2.550 0.094 1.00 49.44 158 ILE A O 1
ATOM 1188 N N . VAL A 1 159 ? 33.386 3.727 1.104 1.00 50.19 159 VAL A N 1
ATOM 1189 C CA . VAL A 1 159 ? 34.020 5.049 0.938 1.00 50.19 159 VAL A CA 1
ATOM 1190 C C . VAL A 1 159 ? 34.205 5.689 2.313 1.00 50.19 159 VAL A C 1
ATOM 1192 O O . VAL A 1 159 ? 33.253 6.214 2.880 1.00 50.19 159 VAL A O 1
ATOM 1195 N N . MET A 1 160 ? 35.429 5.679 2.846 1.00 43.75 160 MET A N 1
ATOM 1196 C CA . MET A 1 160 ? 35.794 6.527 3.986 1.00 43.75 160 MET A CA 1
ATOM 1197 C C . MET A 1 160 ? 36.452 7.806 3.467 1.00 43.75 160 MET A C 1
ATOM 1199 O O . MET A 1 160 ? 37.409 7.748 2.696 1.00 43.75 160 MET A O 1
ATOM 1203 N N . ARG A 1 161 ? 35.927 8.970 3.860 1.00 43.34 161 ARG A N 1
ATOM 1204 C CA . ARG A 1 161 ? 36.527 10.272 3.541 1.00 43.34 161 ARG A CA 1
ATOM 1205 C C . ARG A 1 161 ? 37.390 10.729 4.713 1.00 43.34 161 ARG A C 1
ATOM 1207 O O . ARG A 1 161 ? 36.856 11.038 5.771 1.00 43.34 161 ARG A O 1
ATOM 1214 N N . GLY A 1 162 ? 38.704 10.789 4.508 1.00 49.50 162 GLY A N 1
ATOM 1215 C CA . GLY A 1 162 ? 39.648 11.465 5.400 1.00 49.50 162 GLY A CA 1
ATOM 1216 C C . GLY A 1 162 ? 40.167 12.740 4.741 1.00 49.50 162 GLY A C 1
ATOM 1217 O O . GLY A 1 162 ? 40.475 12.733 3.550 1.00 49.50 162 GLY A O 1
ATOM 1218 N N . ILE A 1 163 ? 40.245 13.833 5.499 1.00 48.38 163 ILE A N 1
ATOM 1219 C CA . ILE A 1 163 ? 40.851 15.091 5.052 1.00 48.38 163 ILE A CA 1
ATOM 1220 C C . ILE A 1 163 ? 42.231 15.175 5.701 1.00 48.38 163 ILE A C 1
ATOM 1222 O O . ILE A 1 163 ? 42.332 15.183 6.925 1.00 48.38 163 ILE A O 1
ATOM 1226 N N . VAL A 1 164 ? 43.288 15.229 4.891 1.00 49.50 164 VAL A N 1
ATOM 1227 C CA . VAL A 1 164 ? 44.646 15.513 5.374 1.00 49.50 164 VAL A CA 1
ATOM 1228 C C . VAL A 1 164 ? 44.867 17.017 5.271 1.00 49.50 164 VAL A C 1
ATOM 1230 O O . VAL A 1 164 ? 44.996 17.556 4.175 1.00 49.50 164 VAL A O 1
ATOM 1233 N N . SER A 1 165 ? 44.893 17.708 6.408 1.00 43.97 165 SER A N 1
ATOM 1234 C CA . SER A 1 165 ? 45.312 19.109 6.483 1.00 43.97 165 SER A CA 1
ATOM 1235 C C . SER A 1 165 ? 46.831 19.177 6.658 1.00 43.97 165 SER A C 1
ATOM 1237 O O . SER A 1 165 ? 47.340 18.848 7.729 1.00 43.97 165 SER A O 1
ATOM 1239 N N . LEU A 1 166 ? 47.559 19.594 5.618 1.00 52.34 166 LEU A N 1
ATOM 1240 C CA . LEU A 1 166 ? 48.983 19.934 5.732 1.00 52.34 166 LEU A CA 1
ATOM 1241 C C . LEU A 1 166 ? 49.144 21.344 6.342 1.00 52.3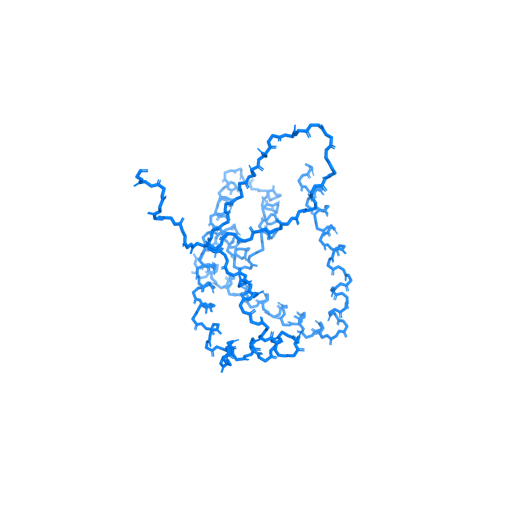4 166 LEU A C 1
ATOM 1243 O O . LEU A 1 166 ? 48.321 22.217 6.052 1.00 52.34 166 LEU A O 1
ATOM 1247 N N . PRO A 1 167 ? 50.174 21.589 7.176 1.00 46.72 167 PRO A N 1
ATOM 1248 C CA . PRO A 1 167 ? 50.391 22.888 7.808 1.00 46.72 167 PRO A CA 1
ATOM 1249 C C . PRO A 1 167 ? 50.749 23.949 6.758 1.00 46.72 167 PRO A C 1
ATOM 1251 O O . PRO A 1 167 ? 51.626 23.760 5.916 1.00 46.72 167 PRO A O 1
ATOM 1254 N N . ILE A 1 168 ? 50.032 25.069 6.807 1.00 53.12 168 ILE A N 1
ATOM 1255 C CA . ILE A 1 168 ? 50.083 26.161 5.834 1.00 53.12 168 ILE A CA 1
ATOM 1256 C C . ILE A 1 168 ? 51.303 27.037 6.161 1.00 53.12 168 ILE A C 1
ATOM 1258 O O . ILE A 1 168 ? 51.332 27.674 7.211 1.00 53.12 168 ILE A O 1
ATOM 1262 N N . CYS A 1 169 ? 52.311 27.081 5.286 1.00 43.72 169 CYS A N 1
ATOM 1263 C CA . CYS A 1 169 ? 53.447 28.003 5.414 1.00 43.72 169 CYS A CA 1
ATOM 1264 C C . CYS A 1 169 ? 53.127 29.312 4.654 1.00 43.72 169 CYS A C 1
ATOM 1266 O O . CYS A 1 169 ? 52.668 29.237 3.508 1.00 43.72 169 CYS A O 1
ATOM 1268 N N . PRO A 1 170 ? 53.308 30.507 5.249 1.00 45.22 170 PRO A N 1
ATOM 1269 C CA . PRO A 1 170 ? 52.815 31.753 4.669 1.00 45.22 170 PRO A CA 1
ATOM 1270 C C . PRO A 1 170 ? 53.697 32.200 3.494 1.00 45.22 170 PRO A C 1
ATOM 1272 O O . PRO A 1 170 ? 54.867 32.519 3.683 1.00 45.22 170 PRO A O 1
ATOM 1275 N N . GLY A 1 171 ? 53.126 32.247 2.283 1.00 53.38 171 GLY A N 1
ATOM 1276 C CA . GLY A 1 171 ? 53.740 32.933 1.134 1.00 53.38 171 GLY A CA 1
ATOM 1277 C C . GLY A 1 171 ? 53.900 32.154 -0.178 1.00 53.38 171 GLY A C 1
ATOM 1278 O O . GLY A 1 171 ? 54.592 32.651 -1.060 1.00 53.38 171 GLY A O 1
ATOM 1279 N N . SER A 1 172 ? 53.281 30.982 -0.365 1.00 46.06 172 SER A N 1
ATOM 1280 C CA . SER A 1 172 ? 53.305 30.273 -1.663 1.00 46.06 172 SER A CA 1
ATOM 1281 C C . SER A 1 172 ? 51.926 30.248 -2.349 1.00 46.06 172 SER A C 1
ATOM 1283 O O . SER A 1 172 ? 50.908 30.250 -1.650 1.00 46.06 172 SER A O 1
ATOM 1285 N N . PRO A 1 173 ? 51.849 30.259 -3.699 1.00 44.88 173 PRO A N 1
ATOM 1286 C CA . PRO A 1 173 ? 50.575 30.228 -4.419 1.00 44.88 173 PRO A CA 1
ATOM 1287 C C . PRO A 1 173 ? 49.818 28.924 -4.138 1.00 44.88 173 PRO A C 1
ATOM 1289 O O . PRO A 1 173 ? 50.422 27.852 -4.109 1.00 44.88 173 PRO A O 1
ATOM 1292 N N . LEU A 1 174 ? 48.496 29.022 -3.958 1.00 53.62 174 LEU A N 1
ATOM 1293 C CA . LEU A 1 174 ? 47.578 27.896 -3.737 1.00 53.62 174 LEU A CA 1
ATOM 1294 C C . LEU A 1 174 ? 47.863 26.738 -4.720 1.00 53.62 174 LEU A C 1
ATOM 1296 O O . LEU A 1 174 ? 47.724 26.936 -5.931 1.00 53.62 174 LEU A O 1
ATOM 1300 N N . PRO A 1 175 ? 48.219 25.526 -4.250 1.00 44.78 175 PRO A N 1
ATOM 1301 C CA . PRO A 1 175 ? 48.376 24.390 -5.137 1.00 44.78 175 PRO A CA 1
ATOM 1302 C C . PRO A 1 175 ? 46.990 23.909 -5.568 1.00 44.78 175 PRO A C 1
ATOM 1304 O O . PRO A 1 175 ? 46.166 23.466 -4.768 1.00 44.78 175 PRO A O 1
ATOM 1307 N N . ILE A 1 176 ? 46.743 24.021 -6.867 1.00 44.25 176 ILE A N 1
ATOM 1308 C CA . ILE A 1 176 ? 45.590 23.460 -7.560 1.00 44.25 176 ILE A CA 1
ATOM 1309 C C . ILE A 1 176 ? 45.552 21.961 -7.238 1.00 44.25 176 ILE A C 1
ATOM 1311 O O . ILE A 1 176 ? 46.542 21.256 -7.437 1.00 44.25 176 ILE A O 1
ATOM 1315 N N . SER A 1 177 ? 44.416 21.511 -6.702 1.00 41.69 177 SER A N 1
ATOM 1316 C CA . SER A 1 177 ? 44.119 20.134 -6.302 1.00 41.69 177 SER A CA 1
ATOM 1317 C C . SER A 1 177 ? 44.590 19.119 -7.352 1.00 41.69 177 SER A C 1
ATOM 1319 O O . SER A 1 177 ? 43.906 18.864 -8.343 1.00 41.69 177 SER A O 1
ATOM 1321 N N . LYS A 1 178 ? 45.773 18.526 -7.149 1.00 39.00 178 LYS A N 1
ATOM 1322 C CA . LYS A 1 178 ? 46.158 17.301 -7.848 1.00 39.00 178 LYS A CA 1
ATOM 1323 C C . LYS A 1 178 ? 45.559 16.139 -7.075 1.00 39.00 178 LYS A C 1
ATOM 1325 O O . LYS A 1 178 ? 46.039 15.767 -6.007 1.00 39.00 178 LYS A O 1
ATOM 1330 N N . HIS A 1 179 ? 44.494 15.582 -7.637 1.00 41.19 179 HIS A N 1
ATOM 1331 C CA . HIS A 1 179 ? 43.857 14.357 -7.180 1.00 41.19 179 HIS A CA 1
ATOM 1332 C C . HIS A 1 179 ? 44.813 13.173 -7.432 1.00 41.19 179 HIS A C 1
ATOM 1334 O O . HIS A 1 179 ? 44.725 12.470 -8.432 1.00 41.19 179 HIS A O 1
ATOM 1340 N N . GLY A 1 180 ? 45.796 12.994 -6.550 1.00 35.38 180 GLY A N 1
ATOM 1341 C CA . GLY A 1 180 ? 46.726 11.869 -6.591 1.00 35.38 180 GLY A CA 1
ATOM 1342 C C . GLY A 1 180 ? 46.059 10.603 -6.064 1.00 35.38 180 GLY A C 1
ATOM 1343 O O . GLY A 1 180 ? 45.845 10.462 -4.863 1.00 35.38 180 GLY A O 1
ATOM 1344 N N . SER A 1 181 ? 45.725 9.685 -6.968 1.00 36.81 181 SER A N 1
ATOM 1345 C CA . SER A 1 181 ? 45.354 8.307 -6.643 1.00 36.81 181 SER A CA 1
ATOM 1346 C C . SER A 1 181 ? 46.584 7.567 -6.100 1.00 36.81 181 SER A C 1
ATOM 1348 O O . SER A 1 181 ? 47.518 7.282 -6.848 1.00 36.81 181 SER A O 1
ATOM 1350 N N . MET A 1 182 ? 46.619 7.269 -4.797 1.00 36.34 182 MET A N 1
ATOM 1351 C CA . MET A 1 182 ? 47.611 6.340 -4.247 1.00 36.34 182 MET A CA 1
ATOM 1352 C C . MET A 1 182 ? 47.209 4.907 -4.618 1.00 36.34 182 MET A C 1
ATOM 1354 O O . MET A 1 182 ? 46.281 4.343 -4.037 1.00 36.34 182 MET A O 1
ATOM 1358 N N . ARG A 1 183 ? 47.920 4.316 -5.591 1.00 33.53 183 ARG A N 1
ATOM 1359 C CA . ARG A 1 183 ? 47.876 2.873 -5.870 1.00 33.53 183 ARG A CA 1
ATOM 1360 C C . ARG A 1 183 ? 48.416 2.107 -4.658 1.00 33.53 183 ARG A C 1
ATOM 1362 O O . ARG A 1 183 ? 49.498 2.387 -4.147 1.00 33.53 183 ARG A O 1
ATOM 1369 N N . HIS A 1 184 ? 47.639 1.122 -4.224 1.00 40.09 184 HIS A N 1
ATOM 1370 C CA . HIS A 1 184 ? 47.985 0.146 -3.197 1.00 40.09 184 HIS A CA 1
ATOM 1371 C C . HIS A 1 184 ? 49.128 -0.741 -3.726 1.00 40.09 184 HIS A C 1
ATOM 1373 O O . HIS A 1 184 ? 48.897 -1.621 -4.549 1.00 40.09 184 HIS A O 1
ATOM 1379 N N . GLY A 1 185 ? 50.371 -0.459 -3.327 1.00 39.47 185 GLY A N 1
ATOM 1380 C CA . GLY A 1 185 ? 51.538 -1.207 -3.817 1.00 39.47 185 GLY A CA 1
ATOM 1381 C C . GLY A 1 185 ? 52.863 -0.943 -3.098 1.00 39.47 185 GLY A C 1
ATOM 1382 O O . GLY A 1 185 ? 53.909 -1.285 -3.631 1.00 39.47 185 GLY A O 1
ATOM 1383 N N . SER A 1 186 ? 52.857 -0.329 -1.912 1.00 34.44 186 SER A N 1
ATOM 1384 C CA . SER A 1 186 ? 54.077 -0.117 -1.115 1.00 34.44 186 SER A CA 1
ATOM 1385 C C . SER A 1 186 ? 53.746 0.000 0.378 1.00 34.44 186 SER A C 1
ATOM 1387 O O . SER A 1 186 ? 53.923 1.038 1.006 1.00 34.44 186 SER A O 1
ATOM 1389 N N . LEU A 1 187 ? 53.195 -1.073 0.949 1.00 37.19 187 LEU A N 1
ATOM 1390 C CA . LEU A 1 187 ? 53.001 -1.224 2.398 1.00 37.19 187 LEU A CA 1
ATOM 1391 C C . LEU A 1 187 ? 53.889 -2.344 2.959 1.00 37.19 187 LEU A C 1
ATOM 1393 O O . LEU A 1 187 ? 53.434 -3.150 3.762 1.00 37.19 187 LEU A O 1
ATOM 1397 N N . LEU A 1 188 ? 55.149 -2.426 2.518 1.00 37.16 188 LEU A N 1
ATOM 1398 C CA . LEU A 1 188 ? 56.095 -3.425 3.042 1.00 37.16 188 LEU A CA 1
ATOM 1399 C C . LEU A 1 188 ? 57.471 -2.887 3.468 1.00 37.16 188 LEU A C 1
ATOM 1401 O O . LEU A 1 188 ? 58.232 -3.653 4.034 1.00 37.16 188 LEU A O 1
ATOM 1405 N N . ASN A 1 189 ? 57.780 -1.592 3.315 1.00 32.03 189 ASN A N 1
ATOM 1406 C CA . ASN A 1 189 ? 59.101 -1.039 3.686 1.00 32.03 189 ASN A CA 1
ATOM 1407 C C . ASN A 1 189 ? 59.044 0.101 4.720 1.00 32.03 189 ASN A C 1
ATOM 1409 O O . ASN A 1 189 ? 59.866 1.011 4.687 1.00 32.03 189 ASN A O 1
ATOM 1413 N N . VAL A 1 190 ? 58.071 0.075 5.636 1.00 42.03 190 VAL A N 1
ATOM 1414 C CA . VAL A 1 190 ? 57.988 1.038 6.760 1.00 42.03 190 VAL A CA 1
ATOM 1415 C C . VAL A 1 190 ? 57.775 0.301 8.090 1.00 42.03 190 VAL A C 1
ATOM 1417 O O . VAL A 1 190 ? 56.995 0.718 8.933 1.00 42.03 190 VAL A O 1
ATOM 1420 N N . TRP A 1 191 ? 58.443 -0.843 8.245 1.00 34.38 191 TRP A N 1
ATOM 1421 C CA . TRP A 1 191 ? 58.694 -1.500 9.532 1.00 34.38 191 TRP A CA 1
ATOM 1422 C C . TRP A 1 191 ? 60.066 -2.190 9.466 1.00 34.38 191 TRP A C 1
ATOM 1424 O O . TRP A 1 191 ? 60.161 -3.411 9.371 1.00 34.38 191 TRP A O 1
ATOM 1434 N N . SER A 1 192 ? 61.123 -1.374 9.463 1.00 33.50 192 SER A N 1
ATOM 1435 C CA . SER A 1 192 ? 62.449 -1.695 10.002 1.00 33.50 192 SER A CA 1
ATOM 1436 C C . SER A 1 192 ? 63.102 -0.421 10.512 1.00 33.50 192 SER A C 1
ATOM 1438 O O . SER A 1 192 ? 62.771 0.660 9.978 1.00 33.50 192 SER A O 1
#

pLDDT: mean 72.79, std 19.29, range [32.03, 93.5]

Sequence (192 aa):
MMKWILFYLFLFAIGFKCGPQFVHGLRSSGAVQIGLTVVFFVVALAVVYLCAVLFGFDAGTGAGLFAGALTASAALGVAGDLVSKMPLTEAERQLLMSNMTSAFAASYFIGVIITTWFLSRMGPVIMRSKIVEDCRSLETEMGVMAIGEEQVSAYRAIVMRGIVSLPICPGSPLPISKHGSMRHGSLLNVWS

Foldseek 3Di:
DVVVVVVVVVVVVVCVVCPVVVVVVCVPPVVVVVVVVVVVLVVLLVVLVVVCVVVVNDPLLSQLLSCLLVVPVVSLVVVLVVLVPDPDDPVVSVVSNVNNVVSNVVSNVVNCVCVVVCCVVVVVVVVVDDPVVVVVVVCVVVVVDCPDDPDDDPDDPDDDDDDDDDDDDPDDPDDDDDPDDDDPDDPPPPPD

Radius of gyration: 27.78 Å; chains: 1; bounding box: 82×48×51 Å